Protein AF-A0A563CB38-F1 (afdb_monomer_lite)

Sequence (214 aa):
MRGTLHILETGRTESGNPATIIIRGFTGDHNGAAYAHHNIRSTDMFAVEIGHTDMLSGIVEKLERAGVNSNTFYAAILFGHGSEDAFTMSFGERISPDSQEWRNKKGLRDLVTALVIDTIVLNSCHPLVREEDKFEPLTLGEGFQRRKGTASAISLAFPWTRVVSGLDGIVYGRVDETGHVNIETEDSNGDITSTMAETWNGWTHVYEKGADIQ

pLDDT: mean 86.18, std 12.8, range [28.41, 97.81]

Radius of gyration: 16.22 Å; chains: 1; bounding box: 37×32×45 Å

Foldseek 3Di:
DQLQVCCLQAVAFPVRAAAEEEEAQPAFQPVCQCVLVPPDPDSRYHYDYDPALLVLLVVLVSSVVSVHALRNHAEYEQDGEDDLQFTDSHPVDTAGQALVSLLPSPSNVSVCPGNVHQEYEYQYACQWHDDPPPDDPQDDDPDWDQTTHNQLSPQLNPQSHKYKYGHHAHKHWHQDNVRDTFIWGAHPVRDIDSWMWIAHNRIIDTDDPPPPDD

Secondary structure (DSSP, 8-state):
-HHHHHHHHHSS-SSSSPEEEEEEETTT-TT-GGGGGTT---SSEEEEEESSTTHHHHHHHHHHHHT--TTSEEEEEEE-EEETTEEEEETTEEE-S-HHHHHH-HHHHHHHHHTT--EEEEESS-SS---TTTS-TT---SS-B---SHHHHHHHHSTTSEEEE--SSEEEEEE-TT--EEEEEE-TTS-EE--EEEEETTEEEEE-TTTT--

Structure (mmCI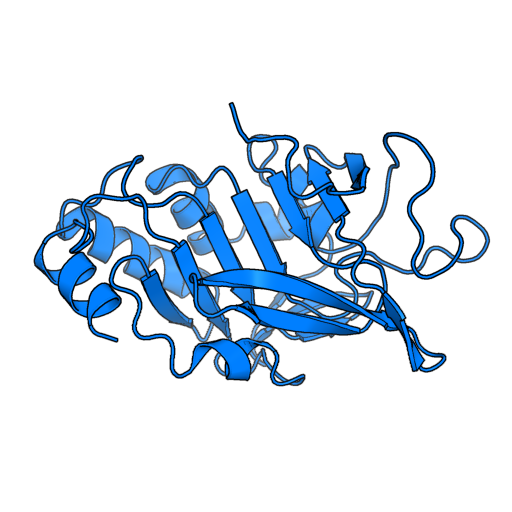F, N/CA/C/O backbone):
data_AF-A0A563CB38-F1
#
_entry.id   AF-A0A563CB38-F1
#
loop_
_atom_site.group_PDB
_atom_site.id
_atom_site.type_symbol
_atom_site.label_atom_id
_atom_site.label_alt_id
_atom_site.label_comp_id
_atom_site.label_asym_id
_atom_site.label_entity_id
_atom_site.label_seq_id
_atom_site.pdbx_PDB_ins_code
_atom_site.Cartn_x
_atom_site.Cartn_y
_atom_site.Cartn_z
_atom_site.occupancy
_atom_site.B_iso_or_equiv
_atom_site.auth_seq_id
_atom_site.auth_comp_id
_atom_site.auth_asym_id
_atom_site.auth_atom_id
_atom_site.pdbx_PDB_model_num
ATOM 1 N N . MET A 1 1 ? -9.721 15.765 10.612 1.00 60.47 1 MET A N 1
ATOM 2 C CA . MET A 1 1 ? -9.719 14.308 10.868 1.00 60.47 1 MET A CA 1
ATOM 3 C C . MET A 1 1 ? -10.892 13.920 11.772 1.00 60.47 1 MET A C 1
ATOM 5 O O . MET A 1 1 ? -10.679 13.522 12.908 1.00 60.47 1 MET A O 1
ATOM 9 N N . ARG A 1 2 ? -12.138 14.080 11.303 1.00 71.56 2 ARG A N 1
ATOM 10 C CA . ARG A 1 2 ? -13.321 13.726 12.110 1.00 71.56 2 ARG A CA 1
ATOM 11 C C . ARG A 1 2 ? -13.495 12.197 12.182 1.00 71.56 2 ARG A C 1
ATOM 13 O O . ARG A 1 2 ? -13.542 11.660 13.281 1.00 71.56 2 ARG A O 1
ATOM 20 N N . GLY A 1 3 ? -13.372 11.516 11.034 1.00 81.44 3 GLY A N 1
ATOM 21 C CA . GLY A 1 3 ? -13.392 10.050 10.934 1.00 81.44 3 GLY A CA 1
ATOM 22 C C . GLY A 1 3 ? -12.319 9.343 11.772 1.00 81.44 3 GLY A C 1
ATOM 23 O O . GLY A 1 3 ? -12.656 8.463 12.557 1.00 81.44 3 GLY A O 1
ATOM 24 N N . THR A 1 4 ? -11.048 9.773 11.703 1.00 86.12 4 THR A N 1
ATOM 25 C CA . THR A 1 4 ? -9.963 9.177 12.515 1.00 86.12 4 THR A CA 1
ATOM 26 C C . THR A 1 4 ? -10.297 9.174 14.007 1.00 86.12 4 THR A C 1
ATOM 28 O O . THR A 1 4 ? -10.135 8.152 14.669 1.00 86.12 4 THR A O 1
ATOM 31 N N . LEU A 1 5 ? -10.748 10.316 14.542 1.00 88.06 5 LEU A N 1
ATOM 32 C CA . LEU A 1 5 ? -11.076 10.435 15.961 1.00 88.06 5 LEU A CA 1
ATOM 33 C C . LEU A 1 5 ? -12.268 9.542 16.316 1.00 88.06 5 LEU A C 1
ATOM 35 O O . LEU A 1 5 ? -12.192 8.790 17.281 1.00 88.06 5 LEU A O 1
ATOM 39 N N . HIS A 1 6 ? -13.318 9.561 15.494 1.00 90.56 6 HIS A N 1
ATOM 40 C CA . HIS A 1 6 ? -14.504 8.745 15.722 1.00 90.56 6 HIS A CA 1
ATOM 41 C C . HIS A 1 6 ? -14.196 7.241 15.758 1.00 90.56 6 HIS A C 1
ATOM 43 O O . HIS A 1 6 ? -14.672 6.538 16.650 1.00 90.56 6 HIS A O 1
ATOM 49 N N . ILE A 1 7 ? -13.354 6.748 14.843 1.00 93.06 7 ILE A N 1
ATOM 50 C CA . ILE A 1 7 ? -12.935 5.339 14.819 1.00 93.06 7 ILE A CA 1
ATOM 51 C C . ILE A 1 7 ? -12.120 4.990 16.071 1.00 93.06 7 ILE A C 1
ATOM 53 O O . ILE A 1 7 ? -12.318 3.923 16.645 1.00 93.06 7 ILE A O 1
ATOM 57 N N . LEU A 1 8 ? -11.240 5.880 16.539 1.00 92.75 8 LEU A N 1
ATOM 58 C CA . LEU A 1 8 ? -10.474 5.652 17.772 1.00 92.75 8 LEU A CA 1
ATOM 59 C C . LEU A 1 8 ? -11.344 5.663 19.034 1.00 92.75 8 LEU A C 1
ATOM 61 O O . LEU A 1 8 ? -11.007 4.994 20.007 1.00 92.75 8 LEU A O 1
ATOM 65 N N . GLU A 1 9 ? -12.436 6.424 19.035 1.00 93.38 9 GLU A N 1
ATOM 66 C CA . GLU A 1 9 ? -13.352 6.522 20.174 1.00 93.38 9 GLU A CA 1
ATOM 67 C C . GLU A 1 9 ? -14.387 5.392 20.205 1.00 93.38 9 GLU A C 1
ATOM 69 O O . GLU A 1 9 ? -14.800 4.971 21.284 1.00 93.38 9 GLU A O 1
ATOM 74 N N . THR A 1 10 ? -14.825 4.910 19.038 1.00 93.00 10 THR A N 1
ATOM 75 C CA . THR A 1 10 ? -16.000 4.025 18.925 1.00 93.00 10 THR A CA 1
ATOM 76 C C . THR A 1 10 ? -15.730 2.681 18.249 1.00 93.00 10 THR A C 1
ATOM 78 O O . THR A 1 10 ? -16.603 1.810 18.269 1.00 93.00 10 THR A O 1
ATOM 81 N N . GLY A 1 11 ? -14.573 2.523 17.601 1.00 92.69 11 GLY A N 1
ATOM 82 C CA . GLY A 1 11 ? -14.237 1.360 16.774 1.00 92.69 11 GLY A CA 1
ATOM 83 C C . GLY A 1 11 ? -15.021 1.267 15.462 1.00 92.69 11 GLY A C 1
ATOM 84 O O . GLY A 1 11 ? -14.931 0.257 14.761 1.00 92.69 11 GLY A O 1
ATOM 85 N N . ARG A 1 12 ? -15.818 2.289 15.129 1.00 91.38 12 ARG A N 1
ATOM 86 C CA . ARG A 1 12 ? -16.751 2.301 13.995 1.00 91.38 12 ARG A CA 1
ATOM 87 C C . ARG A 1 12 ? -16.549 3.544 13.138 1.00 91.38 12 ARG A C 1
ATOM 89 O O . ARG A 1 12 ? -16.014 4.548 13.598 1.00 91.38 12 ARG A O 1
ATOM 96 N N . THR A 1 13 ? -16.977 3.463 11.885 1.00 90.06 13 THR A N 1
ATOM 97 C CA . THR A 1 13 ? -17.082 4.619 10.988 1.00 90.06 13 THR A CA 1
ATOM 98 C C . THR A 1 13 ? -18.375 5.381 11.268 1.00 90.06 13 THR A C 1
ATOM 100 O O . THR A 1 13 ? -19.358 4.783 11.711 1.00 90.06 13 THR A O 1
ATOM 103 N N . GLU A 1 14 ? -18.407 6.697 11.009 1.00 86.31 14 GLU A N 1
ATOM 104 C CA . GLU A 1 14 ? -19.638 7.474 11.257 1.00 86.31 14 GLU A CA 1
ATOM 105 C C . GLU A 1 14 ? -20.762 7.077 10.280 1.00 86.31 14 GLU A C 1
ATOM 107 O O . GLU A 1 14 ? -21.937 7.199 10.623 1.00 86.31 14 GLU A O 1
ATOM 112 N N . SER A 1 15 ? -20.420 6.596 9.076 1.00 86.56 15 SER A N 1
ATOM 113 C CA . SER A 1 15 ? -21.404 6.184 8.063 1.00 86.56 15 SER A CA 1
ATOM 114 C C . SER A 1 15 ? -21.894 4.738 8.215 1.00 86.56 15 SER A C 1
ATOM 116 O O . SER A 1 15 ? -22.961 4.403 7.703 1.00 86.56 15 SER A O 1
ATOM 118 N N . GLY A 1 16 ? -21.123 3.875 8.889 1.00 86.50 16 GLY A N 1
ATOM 119 C CA . GLY A 1 16 ? -21.332 2.425 8.915 1.00 86.50 16 GLY A CA 1
ATOM 120 C C . GLY A 1 16 ? -20.678 1.653 7.759 1.00 86.50 16 GLY A C 1
ATOM 121 O O . GLY A 1 16 ? -20.687 0.424 7.796 1.00 86.50 16 GLY A O 1
ATOM 122 N N . ASN A 1 17 ? -20.083 2.329 6.770 1.00 87.69 17 ASN A N 1
ATOM 123 C CA . ASN A 1 17 ? -19.324 1.687 5.692 1.00 87.69 17 ASN A CA 1
ATOM 124 C C . ASN A 1 17 ? -17.894 1.340 6.136 1.00 87.69 17 ASN A C 1
ATOM 126 O O . ASN A 1 17 ? -17.361 2.010 7.025 1.00 87.69 17 ASN A O 1
ATOM 130 N N . PRO A 1 18 ? -17.228 0.355 5.507 1.00 88.31 18 PRO A N 1
ATOM 131 C CA . PRO A 1 18 ? -15.800 0.135 5.702 1.00 88.31 18 PRO A CA 1
ATOM 132 C C . PRO A 1 18 ? -14.979 1.382 5.347 1.00 88.31 18 PRO A C 1
ATOM 134 O O . PRO A 1 18 ? -15.186 2.007 4.309 1.00 88.31 18 PRO A O 1
ATOM 137 N N . ALA A 1 19 ? -14.023 1.732 6.201 1.00 89.38 19 ALA A N 1
ATOM 138 C CA . ALA A 1 19 ? -13.115 2.850 6.000 1.00 89.38 19 ALA A CA 1
ATOM 139 C C . ALA A 1 19 ? -11.864 2.465 5.201 1.00 89.38 19 ALA A C 1
ATOM 141 O O . ALA A 1 19 ? -11.470 1.300 5.103 1.00 89.38 19 ALA A O 1
ATOM 142 N N . THR A 1 20 ? -11.174 3.488 4.707 1.00 88.38 20 THR A N 1
ATOM 143 C CA . THR A 1 20 ? -9.792 3.379 4.231 1.00 88.38 20 THR A CA 1
ATOM 144 C C . THR A 1 20 ? -8.814 3.818 5.315 1.00 88.38 20 THR A C 1
ATOM 146 O O . THR A 1 20 ? -8.994 4.867 5.941 1.00 88.38 20 THR A O 1
ATOM 149 N N . ILE A 1 21 ? -7.737 3.059 5.504 1.00 91.12 21 ILE A N 1
ATOM 150 C CA . ILE A 1 21 ? -6.590 3.487 6.306 1.00 91.12 21 ILE A CA 1
ATOM 151 C C . ILE A 1 21 ? -5.607 4.230 5.404 1.00 91.12 21 ILE A C 1
ATOM 153 O O . ILE A 1 21 ? -5.198 3.708 4.377 1.00 91.12 21 ILE A O 1
ATOM 157 N N . ILE A 1 22 ? -5.185 5.428 5.793 1.00 88.81 22 ILE A N 1
ATOM 158 C CA . ILE A 1 22 ? -4.125 6.189 5.127 1.00 88.81 22 ILE A CA 1
ATOM 159 C C . ILE A 1 22 ? -2.911 6.206 6.048 1.00 88.81 22 ILE A C 1
ATOM 161 O O . ILE A 1 22 ? -2.971 6.769 7.142 1.00 88.81 22 ILE A O 1
ATOM 165 N N . ILE A 1 23 ? -1.810 5.606 5.604 1.00 90.31 23 ILE A N 1
ATOM 166 C CA . ILE A 1 23 ? -0.538 5.578 6.327 1.00 90.31 23 ILE A CA 1
ATOM 167 C C . ILE A 1 23 ? 0.457 6.438 5.570 1.00 90.31 23 ILE A C 1
ATOM 169 O O . ILE A 1 23 ? 0.901 6.095 4.472 1.00 90.31 23 ILE A O 1
ATOM 173 N N . ARG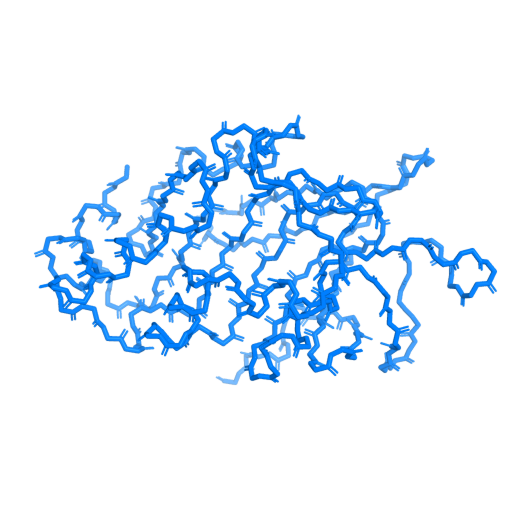 A 1 24 ? 0.820 7.558 6.189 1.00 87.81 24 ARG A N 1
ATOM 174 C CA . ARG A 1 24 ? 1.821 8.478 5.668 1.00 87.81 24 ARG A CA 1
ATOM 175 C C . ARG A 1 24 ? 3.130 8.342 6.424 1.00 87.81 24 ARG A C 1
ATOM 177 O O . ARG A 1 24 ? 3.167 8.395 7.650 1.00 87.81 24 ARG A O 1
ATOM 184 N N . GLY A 1 25 ? 4.218 8.247 5.682 1.00 84.94 25 GLY A N 1
ATOM 185 C CA . GLY A 1 25 ? 5.555 8.440 6.205 1.00 84.94 25 GLY A CA 1
ATOM 186 C C . GLY A 1 25 ? 5.874 9.898 6.543 1.00 84.94 25 GLY A C 1
ATOM 187 O O . GLY A 1 25 ? 5.812 10.738 5.649 1.00 84.94 25 GLY A O 1
ATOM 188 N N . PHE A 1 26 ? 6.292 10.210 7.778 1.00 79.06 26 PHE A N 1
ATOM 189 C CA . PHE A 1 26 ? 6.603 11.593 8.212 1.00 79.06 26 PHE A CA 1
ATOM 190 C C . PHE A 1 26 ? 7.617 12.314 7.303 1.00 79.06 26 PHE A C 1
ATOM 192 O O . PHE A 1 26 ? 7.494 13.505 7.036 1.00 79.06 26 PHE A O 1
ATOM 199 N N . THR A 1 27 ? 8.622 11.584 6.817 1.00 77.12 27 THR A N 1
ATOM 200 C CA . THR A 1 27 ? 9.660 12.085 5.892 1.00 77.12 27 THR A CA 1
ATOM 201 C C . THR A 1 27 ? 9.722 11.283 4.599 1.00 77.12 27 THR A C 1
ATOM 203 O O . THR A 1 27 ? 10.581 11.536 3.772 1.00 77.12 27 THR A O 1
ATOM 206 N N . GLY A 1 28 ? 8.838 10.301 4.422 1.00 68.19 28 GLY A N 1
ATOM 207 C CA . GLY A 1 28 ? 8.827 9.465 3.229 1.00 68.19 28 GLY A CA 1
ATOM 208 C C . GLY A 1 28 ? 8.208 10.171 2.032 1.00 68.19 28 GLY A C 1
ATOM 209 O O . GLY A 1 28 ? 8.600 9.896 0.922 1.00 68.19 28 GLY A O 1
ATOM 210 N N . ASP A 1 29 ? 7.271 11.096 2.206 1.00 72.75 29 ASP A N 1
ATOM 211 C CA . ASP A 1 29 ? 6.470 11.676 1.114 1.00 72.75 29 ASP A CA 1
ATOM 212 C C . ASP A 1 29 ? 7.186 12.809 0.337 1.00 72.75 29 ASP A C 1
ATOM 214 O O . ASP A 1 29 ? 6.706 13.939 0.260 1.00 72.75 29 ASP A O 1
A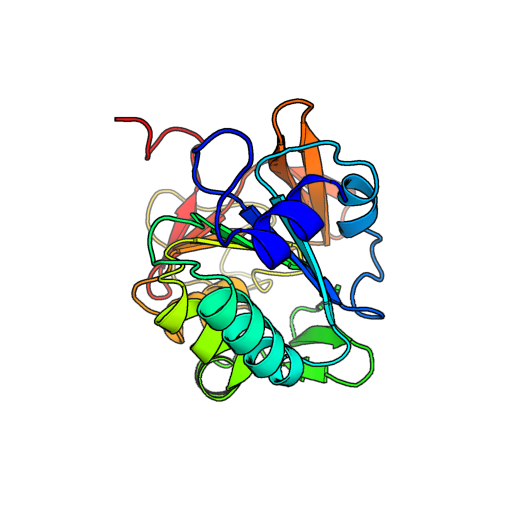TOM 218 N N . HIS A 1 30 ? 8.373 12.541 -0.219 1.00 71.06 30 HIS A N 1
ATOM 219 C CA . HIS A 1 30 ? 9.187 13.558 -0.910 1.00 71.06 30 HIS A CA 1
ATOM 220 C C . HIS A 1 30 ? 8.561 14.097 -2.205 1.00 71.06 30 HIS A C 1
ATOM 222 O O . HIS A 1 30 ? 8.844 15.227 -2.596 1.00 71.06 30 HIS A O 1
ATOM 228 N N . ASN A 1 31 ? 7.718 13.308 -2.871 1.00 67.00 31 ASN A N 1
ATOM 229 C CA . ASN A 1 31 ? 6.981 13.722 -4.068 1.00 67.00 31 ASN A CA 1
ATOM 230 C C . ASN A 1 31 ? 5.658 14.439 -3.733 1.00 67.00 31 ASN A C 1
ATOM 232 O O . ASN A 1 31 ? 4.950 14.858 -4.645 1.00 67.00 31 ASN A O 1
ATOM 236 N N . GLY A 1 32 ? 5.317 14.589 -2.446 1.00 71.06 32 GLY A N 1
ATOM 237 C CA . GLY A 1 32 ? 4.101 15.269 -1.999 1.00 71.06 32 GLY A CA 1
ATOM 238 C C . GLY A 1 32 ? 2.805 14.551 -2.384 1.00 71.06 32 GLY A C 1
ATOM 239 O O . GLY A 1 32 ? 1.746 15.180 -2.398 1.00 71.06 32 GLY A O 1
ATOM 240 N N . ALA A 1 33 ? 2.854 13.252 -2.690 1.00 71.44 33 ALA A N 1
ATOM 241 C CA . ALA A 1 33 ? 1.687 12.466 -3.080 1.00 71.44 33 ALA A CA 1
ATOM 242 C C . ALA A 1 33 ? 0.622 12.413 -1.972 1.00 71.44 33 ALA A C 1
ATOM 244 O O . ALA A 1 33 ? -0.581 12.401 -2.256 1.00 71.44 33 ALA A O 1
ATOM 245 N N . ALA A 1 34 ? 1.028 12.452 -0.699 1.00 73.56 34 ALA A N 1
ATOM 246 C CA . ALA A 1 34 ? 0.073 12.496 0.404 1.00 73.56 34 ALA A CA 1
ATOM 247 C C . ALA A 1 34 ? -0.586 13.878 0.567 1.00 73.56 34 ALA A C 1
ATOM 249 O O . ALA A 1 34 ? -1.604 13.978 1.254 1.00 73.56 34 ALA A O 1
ATOM 250 N N . TYR A 1 35 ? -0.085 14.941 -0.085 1.00 71.88 35 TYR A N 1
ATOM 251 C CA . TYR A 1 35 ? -0.660 16.286 0.042 1.00 71.88 35 TYR A CA 1
ATOM 252 C C . TYR A 1 35 ? -2.126 16.343 -0.397 1.00 71.88 35 TYR A C 1
ATOM 254 O O . TYR A 1 35 ? -2.941 17.000 0.255 1.00 71.88 35 TYR A O 1
ATOM 262 N N . ALA A 1 36 ? -2.493 15.572 -1.426 1.00 68.69 36 ALA A N 1
ATOM 263 C CA . ALA A 1 36 ? -3.876 15.435 -1.887 1.00 68.69 36 ALA A CA 1
ATOM 264 C C . ALA A 1 36 ? -4.843 14.947 -0.786 1.00 68.69 36 ALA A C 1
ATOM 266 O O . ALA A 1 36 ? -6.051 15.148 -0.887 1.00 68.69 36 ALA A O 1
ATOM 267 N N . HIS A 1 37 ? -4.317 14.358 0.293 1.00 68.69 37 HIS A N 1
ATOM 268 C CA . HIS A 1 37 ? -5.090 13.752 1.371 1.00 68.69 37 HIS A CA 1
ATOM 269 C C . HIS A 1 37 ? -5.196 14.640 2.625 1.00 68.69 37 HIS A C 1
ATOM 271 O O . HIS A 1 37 ? -5.934 14.304 3.553 1.00 68.69 37 HIS A O 1
ATOM 277 N N . HIS A 1 38 ? -4.522 15.800 2.666 1.00 64.62 38 HIS A N 1
ATOM 278 C CA . HIS A 1 38 ? -4.501 16.673 3.853 1.00 64.62 38 HIS A CA 1
ATOM 279 C C . HIS A 1 38 ? -5.878 17.216 4.255 1.00 64.62 38 HIS A C 1
ATOM 281 O O . HIS A 1 38 ? -6.122 17.463 5.437 1.00 64.62 38 HIS A O 1
ATOM 287 N N . ASN A 1 39 ? -6.773 17.403 3.284 1.00 61.09 39 ASN A N 1
ATOM 288 C CA . ASN A 1 39 ? -8.065 18.062 3.483 1.00 61.09 39 ASN A CA 1
ATOM 289 C C . ASN A 1 39 ? -9.264 17.117 3.361 1.00 61.09 39 ASN A C 1
ATOM 291 O O . ASN A 1 39 ? -10.396 17.591 3.231 1.00 61.09 39 ASN A O 1
ATOM 295 N N . ILE A 1 40 ? -9.055 15.798 3.421 1.00 63.22 40 ILE A N 1
ATOM 296 C CA . ILE A 1 40 ? -10.171 14.863 3.282 1.00 63.22 40 ILE A CA 1
ATOM 297 C C . ILE A 1 40 ? -11.111 14.990 4.489 1.00 63.22 40 ILE A C 1
ATOM 299 O O . ILE A 1 40 ? -10.723 14.831 5.650 1.00 63.22 40 ILE A O 1
ATOM 303 N N . ARG A 1 41 ? -12.380 15.297 4.197 1.00 64.69 41 ARG A N 1
ATOM 304 C CA . ARG A 1 41 ? -13.471 15.431 5.177 1.00 64.69 41 ARG A CA 1
ATOM 305 C C . ARG A 1 41 ? -14.297 14.149 5.339 1.00 64.69 41 ARG A C 1
ATOM 307 O O . ARG A 1 41 ? -15.388 14.215 5.895 1.00 64.69 41 ARG A O 1
ATOM 314 N N . SER A 1 42 ? -13.791 13.011 4.866 1.00 72.94 42 SER A N 1
ATOM 315 C CA . SER A 1 42 ? -14.516 11.740 4.9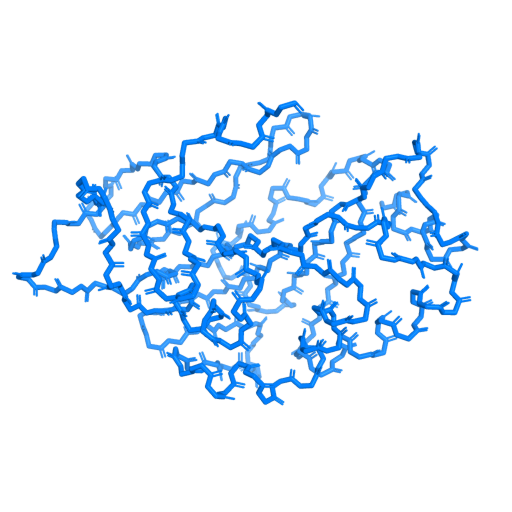00 1.00 72.94 42 SER A CA 1
ATOM 316 C C . SER A 1 42 ? -14.751 11.244 6.332 1.00 72.94 42 SER A C 1
ATOM 318 O O . SER A 1 42 ? -13.888 11.367 7.209 1.00 72.94 42 SER A O 1
ATOM 320 N N . THR A 1 43 ? -15.935 10.675 6.546 1.00 77.25 43 THR A N 1
ATOM 321 C CA . THR A 1 43 ? -16.321 9.922 7.746 1.00 77.25 43 THR A CA 1
ATOM 322 C C . THR A 1 43 ? -15.731 8.514 7.780 1.00 77.25 43 THR A C 1
ATOM 324 O O . THR A 1 43 ? -15.685 7.897 8.843 1.00 77.25 43 THR A O 1
ATOM 327 N N . ASP A 1 44 ? -15.248 8.039 6.630 1.00 84.56 44 ASP A N 1
ATOM 328 C CA . ASP A 1 44 ? -14.866 6.647 6.377 1.00 84.56 44 ASP A CA 1
ATOM 329 C C . ASP A 1 44 ? -13.363 6.559 6.108 1.00 84.56 44 ASP A C 1
ATOM 331 O O . ASP A 1 44 ? -12.889 5.888 5.192 1.00 84.56 44 ASP A O 1
ATOM 335 N N . MET A 1 45 ? -12.587 7.306 6.892 1.00 85.56 45 MET A N 1
ATOM 336 C CA . MET A 1 45 ? -11.136 7.330 6.779 1.00 85.56 45 MET A CA 1
ATOM 337 C C . MET A 1 45 ? -10.461 7.375 8.140 1.00 85.56 45 MET A C 1
ATOM 339 O O . MET A 1 45 ? -10.826 8.163 9.017 1.00 85.56 45 MET A O 1
ATOM 343 N N . PHE A 1 46 ? -9.408 6.572 8.261 1.00 89.44 46 PHE A N 1
ATOM 344 C CA . PHE A 1 46 ? -8.464 6.599 9.365 1.00 89.44 46 PHE A CA 1
ATOM 345 C C . PHE A 1 46 ? -7.088 6.995 8.831 1.00 89.44 46 PHE A C 1
ATOM 347 O O . PHE A 1 46 ? -6.419 6.209 8.170 1.00 89.44 46 PHE A O 1
ATOM 354 N N . ALA A 1 47 ? -6.661 8.224 9.103 1.00 88.44 47 ALA A N 1
ATOM 355 C CA . ALA A 1 47 ? -5.349 8.716 8.688 1.00 88.44 47 ALA A CA 1
ATOM 356 C C . ALA A 1 47 ? -4.357 8.705 9.852 1.00 88.44 47 ALA A C 1
ATOM 358 O O . ALA A 1 47 ? -4.672 9.190 10.942 1.00 88.44 47 ALA A O 1
ATOM 359 N N . VAL A 1 48 ? -3.149 8.206 9.599 1.00 89.94 48 VAL A N 1
ATOM 360 C CA . VAL A 1 48 ? -2.051 8.177 10.562 1.00 89.94 48 VAL A CA 1
ATOM 361 C C . VAL A 1 48 ? -0.721 8.494 9.890 1.00 89.94 48 VAL A C 1
ATOM 363 O O . VAL A 1 48 ? -0.458 8.093 8.757 1.00 89.94 48 VAL A O 1
ATOM 366 N N . GLU A 1 49 ? 0.127 9.218 10.612 1.00 89.94 49 GLU A N 1
ATOM 367 C CA . GLU A 1 49 ? 1.503 9.482 10.214 1.00 89.94 49 GLU A CA 1
ATOM 368 C C . GLU A 1 49 ? 2.454 8.653 11.082 1.00 89.94 49 GLU A C 1
ATOM 370 O O . GLU A 1 49 ? 2.291 8.587 12.305 1.00 89.94 49 GLU A O 1
ATOM 375 N N . ILE A 1 50 ? 3.427 7.995 10.454 1.00 89.81 50 ILE A N 1
ATOM 376 C CA . ILE A 1 50 ? 4.398 7.130 11.125 1.00 89.81 50 ILE A CA 1
ATOM 377 C C . ILE A 1 50 ? 5.830 7.504 10.746 1.00 89.81 50 ILE A C 1
ATOM 379 O O . ILE A 1 50 ? 6.126 7.902 9.620 1.00 89.81 50 ILE A O 1
ATOM 383 N N . GLY A 1 51 ? 6.739 7.350 11.708 1.00 88.50 51 GLY A N 1
ATOM 384 C CA . GLY A 1 51 ? 8.180 7.470 11.484 1.00 88.50 51 GLY A CA 1
ATOM 385 C C . GLY A 1 51 ? 8.857 6.140 11.144 1.00 88.50 51 GLY A C 1
ATOM 386 O O . GLY A 1 51 ? 9.981 6.153 10.657 1.00 88.50 51 GLY A O 1
ATOM 387 N N . HIS A 1 52 ? 8.207 5.006 11.413 1.00 91.31 52 HIS A N 1
ATOM 388 C CA . HIS A 1 52 ? 8.720 3.660 11.145 1.00 91.31 52 HIS A CA 1
ATOM 389 C C . HIS A 1 52 ? 7.557 2.655 11.142 1.00 91.31 52 HIS A C 1
ATOM 391 O O . HIS A 1 52 ? 6.618 2.811 11.931 1.00 91.31 52 HIS A O 1
ATOM 397 N N . THR A 1 53 ? 7.613 1.605 10.321 1.00 91.94 53 THR A N 1
ATOM 398 C CA . THR A 1 53 ? 6.560 0.576 10.225 1.00 91.94 53 THR A CA 1
ATOM 399 C C . THR A 1 53 ? 6.280 -0.115 11.557 1.00 91.94 53 THR A C 1
ATOM 401 O O . THR A 1 53 ? 5.142 -0.492 11.810 1.00 91.94 53 THR A O 1
ATOM 404 N N . ASP A 1 54 ? 7.255 -0.214 12.462 1.00 91.75 54 ASP A N 1
ATOM 405 C CA . ASP A 1 54 ? 7.059 -0.806 13.798 1.00 91.75 54 ASP A CA 1
ATOM 406 C C . ASP A 1 54 ? 6.006 -0.076 14.647 1.00 91.75 54 ASP A C 1
ATOM 408 O O . ASP A 1 54 ? 5.341 -0.702 15.480 1.00 91.75 54 ASP A O 1
ATOM 412 N N . MET A 1 55 ? 5.785 1.221 14.395 1.00 94.75 55 MET A N 1
ATOM 413 C CA . MET A 1 55 ? 4.749 2.013 15.068 1.00 94.75 55 MET A CA 1
ATOM 414 C C . MET A 1 55 ? 3.333 1.529 14.741 1.00 94.75 55 MET A C 1
ATOM 416 O O . MET A 1 55 ? 2.419 1.745 15.540 1.00 94.75 55 MET A O 1
ATOM 420 N N . LEU A 1 56 ? 3.145 0.854 13.599 1.00 95.50 56 LEU A N 1
ATOM 421 C CA . LEU A 1 56 ? 1.846 0.323 13.185 1.00 95.50 56 LEU A CA 1
ATOM 422 C C . LEU A 1 56 ? 1.304 -0.695 14.186 1.00 95.50 56 LEU A C 1
ATOM 424 O O . LEU A 1 56 ? 0.103 -0.694 14.424 1.00 95.50 56 LEU A O 1
ATOM 428 N N . SER A 1 57 ? 2.162 -1.471 14.858 1.00 96.06 57 SER A N 1
ATOM 429 C CA . SER A 1 57 ? 1.706 -2.421 15.887 1.00 96.06 57 SER A CA 1
ATOM 430 C C . SER A 1 57 ? 0.925 -1.705 16.997 1.00 96.06 57 SER A C 1
ATOM 432 O O . SER A 1 57 ? -0.169 -2.113 17.368 1.00 96.06 57 SER A O 1
ATOM 434 N N . GLY A 1 58 ? 1.450 -0.577 17.489 1.00 96.75 58 GLY A N 1
ATOM 435 C CA . GLY A 1 58 ? 0.785 0.208 18.531 1.00 96.75 58 GLY A CA 1
ATOM 436 C C . GLY A 1 58 ? -0.477 0.923 18.040 1.00 96.75 58 GLY A C 1
ATOM 437 O O . GLY A 1 58 ? -1.358 1.234 18.839 1.00 96.75 58 GLY A O 1
ATOM 438 N N . ILE A 1 59 ? -0.580 1.194 16.736 1.00 95.88 59 ILE A N 1
ATOM 439 C CA . ILE A 1 59 ? -1.796 1.730 16.113 1.00 95.88 59 ILE A CA 1
ATOM 440 C C . ILE A 1 59 ? -2.864 0.637 16.029 1.00 95.88 59 ILE A C 1
ATOM 442 O O . ILE A 1 59 ? -3.994 0.875 16.445 1.00 95.88 59 ILE A O 1
ATOM 446 N N . VAL A 1 60 ? -2.494 -0.564 15.577 1.00 96.25 60 VAL A N 1
ATOM 447 C CA . VAL A 1 60 ? -3.369 -1.744 15.543 1.00 96.25 60 VAL A CA 1
ATOM 448 C C . VAL A 1 60 ? -3.910 -2.050 16.937 1.00 96.25 60 VAL A C 1
ATOM 450 O O . VAL A 1 60 ? -5.122 -2.112 17.105 1.00 96.25 60 VAL A O 1
ATOM 453 N N . GLU A 1 61 ? -3.054 -2.094 17.962 1.00 96.62 61 GLU A N 1
ATOM 454 C CA . GLU A 1 61 ? -3.496 -2.318 19.347 1.00 96.62 61 GLU A CA 1
ATOM 455 C C . GLU A 1 61 ? -4.523 -1.278 19.825 1.00 96.62 61 GLU A C 1
ATOM 457 O O . GLU A 1 61 ? -5.450 -1.598 20.569 1.00 96.62 61 GLU A O 1
ATOM 462 N N . LYS A 1 62 ? -4.359 -0.006 19.436 1.00 96.38 62 LYS A N 1
ATOM 463 C CA . LYS A 1 62 ? -5.325 1.049 19.777 1.00 96.38 62 LYS A CA 1
ATOM 464 C C . LYS A 1 62 ? -6.658 0.835 19.065 1.00 96.38 62 L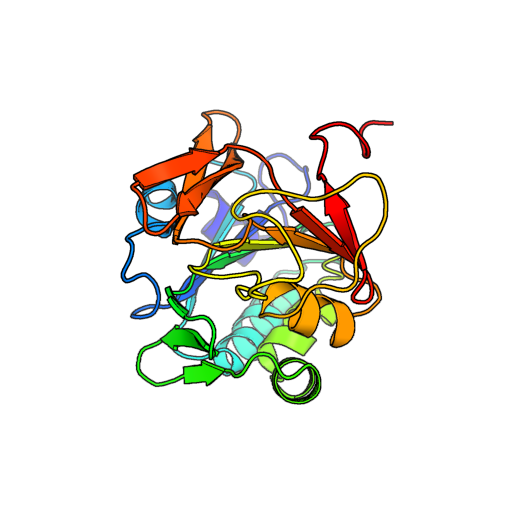YS A C 1
ATOM 466 O O . LYS A 1 62 ? -7.695 1.019 19.693 1.00 96.38 62 LYS A O 1
ATOM 471 N N . LEU A 1 63 ? -6.627 0.444 17.792 1.00 96.38 63 LEU A N 1
ATOM 472 C CA . LEU A 1 63 ? -7.824 0.153 17.004 1.00 96.38 63 LEU A CA 1
ATOM 473 C C . LEU A 1 63 ? -8.582 -1.054 17.578 1.00 96.38 63 LEU A C 1
ATOM 475 O O . LEU A 1 63 ? -9.787 -0.969 17.800 1.00 96.38 63 LEU A O 1
ATOM 479 N N . GLU A 1 64 ? -7.886 -2.136 17.922 1.00 95.38 64 GLU A N 1
ATOM 480 C CA . GLU A 1 64 ? -8.498 -3.307 18.565 1.00 95.38 64 GLU A CA 1
ATOM 481 C C . GLU A 1 64 ? -9.144 -2.945 19.910 1.00 95.38 64 GLU A C 1
ATOM 483 O O . GLU A 1 64 ? -10.280 -3.337 20.180 1.00 95.38 64 GLU A O 1
ATOM 488 N N . ARG A 1 65 ? -8.473 -2.132 20.742 1.00 96.44 65 ARG A N 1
ATOM 489 C CA . ARG A 1 65 ? -9.044 -1.643 22.014 1.00 96.44 65 ARG A CA 1
ATOM 490 C C . ARG A 1 65 ? -10.271 -0.756 21.817 1.00 96.44 65 ARG A C 1
ATOM 492 O O . ARG A 1 65 ? -11.144 -0.756 22.681 1.00 96.44 65 ARG A O 1
ATOM 499 N N . ALA A 1 66 ? -10.341 -0.022 20.709 1.00 95.75 66 ALA A N 1
ATOM 500 C CA . ALA A 1 66 ? -11.519 0.757 20.337 1.00 95.75 66 ALA A CA 1
ATOM 501 C C . ALA A 1 66 ? -12.688 -0.128 19.859 1.00 95.75 66 ALA A C 1
ATOM 503 O O . ALA A 1 66 ? -13.810 0.356 19.749 1.00 95.75 66 ALA A O 1
ATOM 504 N N . GLY A 1 67 ? -12.456 -1.422 19.607 1.00 94.94 67 GLY A N 1
ATOM 505 C CA . GLY A 1 67 ? -13.473 -2.368 19.144 1.00 94.94 67 GLY A CA 1
ATOM 506 C C . GLY A 1 67 ? -13.572 -2.494 17.622 1.00 94.94 67 GLY A C 1
ATOM 507 O O . GLY A 1 67 ? -14.593 -2.970 17.121 1.00 94.94 67 GLY A O 1
ATOM 508 N N . VAL A 1 68 ? -12.535 -2.074 16.887 1.00 94.31 68 VAL A N 1
ATOM 509 C CA . VAL A 1 68 ? -12.400 -2.328 15.444 1.00 94.31 68 VAL A CA 1
ATOM 510 C C . VAL A 1 68 ? -12.410 -3.834 15.178 1.00 94.31 68 VAL A C 1
ATOM 512 O O . VAL A 1 68 ? -11.825 -4.612 15.930 1.00 94.31 68 VAL A O 1
ATOM 515 N N . ASN A 1 69 ? -13.067 -4.246 14.095 1.00 88.44 69 ASN A N 1
ATOM 516 C CA . ASN A 1 69 ? -13.090 -5.634 13.638 1.00 88.44 69 ASN A CA 1
ATOM 517 C C . ASN A 1 69 ? -12.676 -5.732 12.160 1.00 88.44 69 ASN A C 1
ATOM 519 O O . ASN A 1 69 ? -12.404 -4.721 11.512 1.00 88.44 69 ASN A O 1
ATOM 523 N N . SER A 1 70 ? -12.654 -6.953 11.624 1.00 86.69 70 SER A N 1
ATOM 524 C CA . SER A 1 70 ? -12.228 -7.256 10.249 1.00 86.69 70 SER A CA 1
ATOM 525 C C . SER A 1 70 ? -13.045 -6.575 9.148 1.00 86.69 70 SER A C 1
ATOM 527 O O . SER A 1 70 ? -12.617 -6.576 8.005 1.00 86.69 70 SER A O 1
ATOM 529 N N . ASN A 1 71 ? -14.220 -6.022 9.461 1.00 88.44 71 ASN A N 1
ATOM 530 C CA . ASN A 1 71 ? -15.092 -5.364 8.485 1.00 88.44 71 ASN A CA 1
ATOM 531 C C . ASN A 1 71 ? -15.009 -3.833 8.572 1.00 88.44 71 ASN A C 1
ATOM 533 O O . ASN A 1 71 ? -15.675 -3.134 7.812 1.00 88.44 71 ASN A O 1
ATOM 537 N N . THR A 1 72 ? -14.240 -3.291 9.522 1.00 91.69 72 THR A N 1
ATOM 538 C CA . THR A 1 72 ? -14.117 -1.840 9.698 1.00 91.69 72 THR A CA 1
ATOM 539 C C . THR A 1 72 ? -13.294 -1.203 8.584 1.00 91.69 72 THR A C 1
ATOM 541 O O . THR A 1 72 ? -13.524 -0.039 8.273 1.00 91.69 72 THR A O 1
ATOM 544 N N . PHE A 1 73 ? -12.347 -1.929 7.987 1.00 92.38 73 PHE A N 1
ATOM 545 C CA . PHE A 1 73 ? -11.454 -1.400 6.961 1.00 92.38 73 PHE A CA 1
ATOM 546 C C . PHE A 1 73 ? -11.454 -2.285 5.723 1.00 92.38 73 PHE A C 1
ATOM 548 O O . PHE A 1 73 ? -11.377 -3.500 5.853 1.00 92.38 73 PHE A O 1
ATOM 555 N N . TYR A 1 74 ? -11.506 -1.672 4.539 1.00 86.56 74 TYR A N 1
ATOM 556 C CA . TYR A 1 74 ? -11.396 -2.409 3.272 1.00 86.56 74 TYR A CA 1
ATOM 557 C C . TYR A 1 74 ? -9.994 -2.312 2.657 1.00 86.56 74 TYR A C 1
ATOM 559 O O . TYR A 1 74 ? -9.519 -3.251 2.038 1.00 86.56 74 TYR A O 1
ATOM 567 N N . ALA A 1 75 ? -9.302 -1.182 2.829 1.00 90.69 75 ALA A N 1
ATOM 568 C CA . ALA A 1 75 ? -7.987 -0.977 2.231 1.00 90.69 75 ALA A CA 1
ATOM 569 C C . ALA A 1 75 ? -7.059 -0.162 3.125 1.00 90.69 75 ALA A C 1
ATOM 571 O O . ALA A 1 75 ? -7.498 0.675 3.923 1.00 90.69 75 ALA A O 1
ATOM 572 N N . ALA A 1 76 ? -5.760 -0.365 2.921 1.00 92.44 76 ALA A N 1
ATOM 573 C CA . ALA A 1 76 ? -4.708 0.487 3.452 1.00 92.44 76 ALA A CA 1
ATOM 574 C C . ALA A 1 76 ? -3.943 1.157 2.308 1.00 92.44 76 ALA A C 1
ATOM 576 O O . ALA A 1 76 ? -3.467 0.492 1.393 1.00 92.44 76 ALA A O 1
ATOM 577 N N . ILE A 1 77 ? -3.785 2.473 2.378 1.00 90.00 77 ILE A N 1
ATOM 578 C CA . ILE A 1 77 ? -2.970 3.249 1.451 1.00 90.00 77 ILE A CA 1
ATOM 579 C C . ILE A 1 77 ? -1.630 3.527 2.109 1.00 90.00 77 ILE A C 1
ATOM 581 O O . ILE A 1 77 ? -1.575 4.153 3.170 1.00 90.00 77 ILE A O 1
ATOM 585 N N . LEU A 1 78 ? -0.557 3.065 1.477 1.00 91.12 78 LEU A N 1
ATOM 586 C CA . LEU A 1 78 ? 0.811 3.295 1.918 1.00 91.12 78 LEU A CA 1
ATOM 587 C C . LEU A 1 78 ? 1.437 4.396 1.066 1.00 91.12 78 LEU A C 1
ATOM 589 O O . LEU A 1 78 ? 1.622 4.221 -0.140 1.00 91.12 78 LEU A O 1
ATOM 593 N N . PHE A 1 79 ? 1.785 5.509 1.711 1.00 87.19 79 PHE A N 1
ATOM 594 C CA . PHE A 1 79 ? 2.555 6.590 1.103 1.00 87.19 79 PHE A CA 1
ATOM 595 C C . PHE A 1 79 ? 4.016 6.498 1.507 1.00 87.19 79 PHE A C 1
ATOM 597 O O . PHE A 1 79 ? 4.343 6.414 2.693 1.00 87.19 79 PHE A O 1
ATOM 604 N N . GLY A 1 80 ? 4.893 6.623 0.524 1.00 82.25 80 GLY A N 1
ATOM 605 C CA . GLY A 1 80 ? 6.314 6.816 0.754 1.00 82.25 80 GLY A CA 1
ATOM 606 C C . GLY A 1 80 ? 7.036 7.061 -0.554 1.00 82.25 80 GLY A C 1
ATOM 607 O O . GLY A 1 80 ? 6.546 6.737 -1.631 1.00 82.25 80 GLY A O 1
ATOM 608 N N . HIS A 1 81 ? 8.215 7.646 -0.476 1.00 85.94 81 HIS A N 1
ATOM 609 C CA . HIS A 1 81 ? 9.058 7.859 -1.632 1.00 85.94 81 HIS A CA 1
ATOM 610 C C . HIS A 1 81 ? 9.703 6.533 -1.980 1.00 85.94 81 HIS A C 1
ATOM 612 O O . HIS A 1 81 ? 10.224 5.837 -1.113 1.00 85.94 81 HIS A O 1
ATOM 618 N N . GLY A 1 82 ? 9.662 6.171 -3.249 1.00 80.69 82 GLY A N 1
ATOM 619 C CA . GLY A 1 82 ? 10.351 4.990 -3.723 1.00 80.69 82 GLY A CA 1
ATOM 620 C C . GLY A 1 82 ? 11.460 5.360 -4.688 1.00 80.69 82 GLY A C 1
ATOM 621 O O . GLY A 1 82 ? 11.562 6.473 -5.194 1.00 80.69 82 GLY A O 1
ATOM 622 N N . SER A 1 83 ? 12.310 4.385 -4.909 1.00 86.31 83 SER A N 1
ATOM 623 C CA . SER A 1 83 ? 13.229 4.277 -6.027 1.00 86.31 83 SER A CA 1
ATOM 624 C C . SER A 1 83 ? 13.100 2.848 -6.533 1.00 86.31 83 SER A C 1
ATOM 626 O O . SER A 1 83 ? 12.514 2.005 -5.847 1.00 86.31 83 SER A O 1
ATOM 628 N N . GLU A 1 84 ? 13.691 2.547 -7.679 1.00 85.88 84 GLU A N 1
ATOM 629 C CA . GLU A 1 84 ? 13.749 1.166 -8.165 1.00 85.88 84 GLU A CA 1
ATOM 630 C C . GLU A 1 84 ? 14.376 0.210 -7.127 1.00 85.88 84 GLU A C 1
ATOM 632 O O . GLU A 1 84 ? 13.980 -0.949 -7.006 1.00 85.88 84 GLU A O 1
ATOM 637 N N . ASP A 1 85 ? 15.295 0.719 -6.302 1.00 89.19 85 ASP A N 1
ATOM 638 C CA . ASP A 1 85 ? 16.032 -0.077 -5.322 1.00 89.19 85 ASP A CA 1
ATOM 639 C C . ASP A 1 85 ? 15.330 -0.240 -3.972 1.00 89.19 85 ASP A C 1
ATOM 641 O O . ASP A 1 85 ? 15.701 -1.121 -3.193 1.00 89.19 85 ASP A O 1
ATOM 645 N N . ALA A 1 86 ? 14.409 0.658 -3.611 1.00 90.50 86 ALA A N 1
ATOM 646 C CA . ALA A 1 86 ? 13.777 0.630 -2.295 1.00 90.50 86 ALA A CA 1
ATOM 647 C C . ALA A 1 86 ? 12.591 1.580 -2.152 1.00 90.50 86 ALA A C 1
ATOM 649 O O . ALA A 1 86 ? 12.590 2.691 -2.684 1.00 90.50 86 ALA A O 1
ATOM 650 N N . PHE A 1 87 ? 11.672 1.192 -1.276 1.00 91.56 87 PHE A N 1
ATOM 651 C CA . PHE A 1 87 ? 10.650 2.055 -0.704 1.00 91.56 87 PHE A CA 1
ATOM 652 C C . PHE A 1 87 ? 11.155 2.721 0.578 1.00 91.56 87 PHE A C 1
ATOM 654 O O . PHE A 1 87 ? 11.823 2.098 1.402 1.00 91.56 87 PHE A O 1
ATOM 661 N N . THR A 1 88 ? 10.801 3.983 0.774 1.00 89.75 88 THR A N 1
ATOM 662 C CA . THR A 1 88 ? 11.207 4.801 1.915 1.00 89.75 88 THR A CA 1
ATOM 663 C C . THR A 1 88 ? 9.958 5.303 2.630 1.00 89.75 88 THR A C 1
ATOM 665 O O . THR A 1 88 ? 9.314 6.259 2.195 1.00 89.75 88 THR A O 1
ATOM 668 N N . MET A 1 89 ? 9.621 4.663 3.754 1.00 87.56 89 MET A N 1
ATOM 669 C CA . MET A 1 89 ? 8.536 5.134 4.626 1.00 87.56 89 MET A CA 1
ATOM 670 C C . MET A 1 89 ? 8.970 6.401 5.369 1.00 87.56 89 MET A C 1
ATOM 672 O O . MET A 1 89 ? 8.186 7.302 5.626 1.00 87.56 89 MET A O 1
ATOM 676 N N . SER A 1 90 ? 10.241 6.500 5.731 1.00 84.00 90 SER A N 1
ATOM 677 C CA . SER A 1 90 ? 10.812 7.681 6.371 1.00 84.00 90 SER A CA 1
ATOM 678 C C . SER A 1 90 ? 12.313 7.709 6.121 1.00 84.00 90 SER A C 1
ATOM 680 O O . SER A 1 90 ? 12.893 6.704 5.715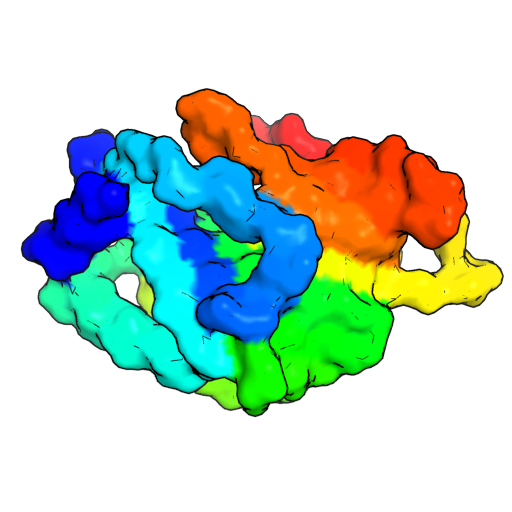 1.00 84.00 90 SER A O 1
ATOM 682 N N . PHE A 1 91 ? 12.973 8.823 6.429 1.00 74.38 91 PHE A N 1
ATOM 683 C CA . PHE A 1 91 ? 14.430 8.947 6.336 1.00 74.38 91 PHE A CA 1
ATOM 684 C C . PHE A 1 91 ? 15.176 7.822 7.081 1.00 74.38 91 PHE A C 1
ATOM 686 O O . PHE A 1 91 ? 16.275 7.443 6.689 1.00 74.38 91 PHE A O 1
ATOM 693 N N . GLY A 1 92 ? 14.580 7.285 8.152 1.00 78.81 92 GLY A N 1
ATOM 694 C CA . GLY A 1 92 ? 15.157 6.204 8.952 1.00 78.81 92 GLY A CA 1
ATOM 695 C C . GLY A 1 92 ? 14.785 4.794 8.492 1.00 78.81 92 GLY A C 1
ATOM 696 O O . GLY A 1 92 ? 15.323 3.835 9.039 1.00 78.81 92 GLY A O 1
ATOM 697 N N . GLU A 1 93 ? 13.880 4.642 7.522 1.00 89.06 93 GLU A N 1
ATOM 698 C CA . GLU A 1 93 ? 13.389 3.339 7.081 1.00 89.06 93 GLU A CA 1
ATOM 699 C C . GLU A 1 93 ? 13.331 3.227 5.558 1.00 89.06 93 GLU A C 1
ATOM 701 O O . GLU A 1 93 ? 12.358 3.623 4.909 1.00 89.06 93 GLU A O 1
ATOM 706 N N . ARG A 1 94 ? 14.376 2.602 5.017 1.00 91.12 94 ARG A N 1
ATOM 707 C CA . ARG A 1 94 ? 14.467 2.151 3.632 1.00 91.12 94 ARG A CA 1
ATOM 708 C C . ARG A 1 94 ? 14.254 0.637 3.596 1.00 91.12 94 ARG A C 1
ATOM 710 O O . ARG A 1 94 ? 14.917 -0.091 4.331 1.00 91.12 94 ARG A O 1
ATOM 717 N N . ILE A 1 95 ? 13.316 0.179 2.778 1.00 92.94 95 ILE A N 1
ATOM 718 C CA . ILE A 1 95 ? 12.904 -1.222 2.660 1.00 92.94 95 ILE A CA 1
ATOM 719 C C . ILE A 1 95 ? 13.172 -1.657 1.223 1.00 92.94 95 ILE A C 1
ATOM 721 O O . ILE A 1 95 ? 12.683 -1.017 0.289 1.00 92.94 95 ILE A O 1
ATOM 725 N N . SER A 1 96 ? 13.960 -2.711 1.033 1.00 93.88 96 SER A N 1
ATOM 726 C CA . SER A 1 96 ? 14.252 -3.218 -0.309 1.00 93.88 96 SER A CA 1
ATOM 727 C C . SER A 1 96 ? 13.012 -3.886 -0.933 1.00 93.88 96 SER A C 1
ATOM 729 O O . SER A 1 96 ? 12.061 -4.238 -0.223 1.00 93.88 96 SER A O 1
ATOM 731 N N . PRO A 1 97 ? 12.979 -4.107 -2.258 1.00 92.81 97 PRO A N 1
ATOM 732 C CA . PRO A 1 97 ? 11.933 -4.885 -2.920 1.00 92.81 97 PRO A CA 1
ATOM 733 C C . PRO A 1 97 ? 12.089 -6.406 -2.689 1.00 92.81 97 PRO A C 1
ATOM 735 O O . PRO A 1 97 ? 11.818 -7.205 -3.584 1.00 92.81 97 PRO A O 1
ATOM 738 N N . ASP A 1 98 ? 12.512 -6.820 -1.490 1.00 95.75 98 ASP A N 1
ATOM 739 C CA . ASP A 1 98 ? 12.570 -8.214 -1.051 1.00 95.75 98 ASP A CA 1
ATOM 740 C C . ASP A 1 98 ? 11.342 -8.566 -0.198 1.00 95.75 98 ASP A C 1
ATOM 742 O O . ASP A 1 98 ? 11.065 -7.950 0.834 1.00 95.75 98 ASP A O 1
ATOM 746 N N . SER A 1 99 ? 10.588 -9.587 -0.606 1.00 96.88 99 SER A N 1
ATOM 747 C CA . SER A 1 99 ? 9.344 -9.963 0.077 1.00 96.88 99 SER A CA 1
ATOM 748 C C . SER A 1 99 ? 9.550 -10.408 1.527 1.00 96.88 99 SER A C 1
ATOM 750 O O . SER A 1 99 ? 8.650 -10.246 2.353 1.00 96.88 99 SER A O 1
ATOM 752 N N . GLN A 1 100 ? 10.712 -10.970 1.869 1.00 97.38 100 GLN A N 1
ATOM 753 C CA . GLN A 1 100 ? 10.993 -11.395 3.236 1.00 97.38 100 GLN A CA 1
ATOM 754 C C . GLN A 1 100 ? 11.243 -10.188 4.145 1.00 97.38 100 GLN A C 1
ATOM 756 O O . GLN A 1 100 ? 10.776 -10.197 5.286 1.00 97.38 100 GLN A O 1
ATOM 761 N N . GLU A 1 101 ? 11.896 -9.129 3.656 1.00 96.12 101 GLU A N 1
ATOM 762 C CA . GLU A 1 101 ? 12.017 -7.866 4.400 1.00 96.12 101 GLU A CA 1
ATOM 763 C C . GLU A 1 101 ? 10.644 -7.280 4.734 1.00 96.12 101 GLU A C 1
ATOM 765 O O . GLU A 1 101 ? 10.380 -6.980 5.901 1.00 96.12 101 GLU A O 1
ATOM 770 N N . TRP A 1 102 ? 9.738 -7.212 3.753 1.00 96.25 102 TRP A N 1
ATOM 771 C CA . TRP A 1 102 ? 8.352 -6.774 3.959 1.00 96.25 102 TRP A CA 1
ATOM 772 C C . TRP A 1 102 ? 7.604 -7.661 4.955 1.00 96.25 102 TRP A C 1
ATOM 774 O O . TRP A 1 102 ? 6.963 -7.160 5.881 1.00 96.25 102 TRP A O 1
ATOM 784 N N . ARG A 1 103 ? 7.729 -8.987 4.826 1.00 95.31 103 ARG A N 1
ATOM 785 C CA . ARG A 1 103 ? 7.100 -9.953 5.739 1.00 95.31 103 ARG A CA 1
ATOM 786 C C . ARG A 1 103 ? 7.599 -9.803 7.175 1.00 95.31 103 ARG A C 1
ATOM 788 O O . ARG A 1 103 ? 6.832 -10.021 8.122 1.00 95.31 103 ARG A O 1
ATOM 795 N N . ASN A 1 104 ? 8.872 -9.450 7.342 1.00 95.75 104 ASN A N 1
ATOM 796 C CA . ASN A 1 104 ? 9.522 -9.304 8.639 1.00 95.75 104 ASN A CA 1
ATOM 797 C C . ASN A 1 104 ? 9.108 -8.021 9.370 1.00 95.75 104 ASN A C 1
ATOM 799 O O . ASN A 1 104 ? 9.173 -8.007 10.602 1.00 95.75 104 ASN A O 1
ATOM 803 N N . LYS A 1 105 ? 8.601 -6.996 8.669 1.00 95.12 105 LYS A N 1
ATOM 804 C CA . LYS A 1 105 ? 8.056 -5.779 9.293 1.00 95.12 105 LYS A CA 1
ATOM 805 C C . LYS A 1 105 ? 6.836 -6.114 10.144 1.00 95.12 105 LYS A C 1
ATOM 807 O O . LYS A 1 105 ? 5.730 -6.306 9.638 1.00 95.12 105 LYS A O 1
ATOM 812 N N . LYS A 1 106 ? 7.042 -6.194 11.463 1.00 95.62 106 LYS A N 1
ATOM 813 C CA . LYS A 1 106 ? 6.006 -6.623 12.409 1.00 95.62 106 LYS A CA 1
ATOM 814 C C . LYS A 1 106 ? 4.770 -5.737 12.319 1.00 95.62 106 LYS A C 1
ATOM 816 O O . LYS A 1 106 ? 3.682 -6.274 12.185 1.00 95.62 106 LYS A O 1
ATOM 821 N N . GLY A 1 107 ? 4.933 -4.417 12.326 1.00 95.06 107 GLY A N 1
ATOM 822 C CA . GLY A 1 107 ? 3.779 -3.522 12.329 1.00 95.06 107 GLY A CA 1
ATOM 823 C C . GLY A 1 107 ? 2.934 -3.592 11.054 1.00 95.06 107 GLY A C 1
ATOM 824 O O . GLY A 1 107 ? 1.710 -3.563 11.145 1.00 95.06 107 GLY A O 1
ATOM 825 N N . LEU A 1 108 ? 3.550 -3.758 9.876 1.00 95.00 108 LEU A N 1
ATOM 826 C CA . LEU A 1 108 ? 2.793 -3.975 8.638 1.00 95.00 108 LEU A CA 1
ATOM 827 C C . LEU A 1 108 ? 2.087 -5.333 8.645 1.00 95.00 108 LEU A C 1
ATOM 829 O O . LEU A 1 108 ? 0.938 -5.441 8.227 1.00 95.00 108 LEU A O 1
ATOM 833 N N . ARG A 1 109 ? 2.759 -6.374 9.144 1.00 96.06 109 ARG A N 1
ATOM 834 C CA . ARG A 1 109 ? 2.140 -7.688 9.298 1.00 96.06 109 ARG A CA 1
ATOM 835 C C . ARG A 1 109 ? 0.935 -7.629 10.229 1.00 96.06 109 ARG A C 1
ATOM 837 O O . ARG A 1 109 ? -0.107 -8.140 9.846 1.00 96.06 109 ARG A O 1
ATOM 844 N N . ASP A 1 110 ? 1.072 -6.997 11.391 1.00 95.12 110 ASP A N 1
ATOM 845 C CA . ASP A 1 110 ? -0.014 -6.832 12.356 1.00 95.12 110 ASP A CA 1
ATOM 846 C C . ASP A 1 110 ? -1.187 -6.080 11.718 1.00 95.12 110 ASP A C 1
ATOM 848 O O . ASP A 1 110 ? -2.322 -6.523 11.844 1.00 95.12 110 ASP A O 1
ATOM 852 N N . LEU A 1 111 ? -0.912 -5.012 10.957 1.00 94.81 111 LEU A N 1
ATOM 853 C CA . LEU A 1 111 ? -1.930 -4.279 10.202 1.00 94.81 111 LEU A CA 1
ATOM 854 C C . LEU A 1 111 ? -2.712 -5.205 9.263 1.00 94.81 111 LEU A C 1
ATOM 856 O O . LEU A 1 111 ? -3.935 -5.270 9.346 1.00 94.81 111 LEU A O 1
ATOM 860 N N . VAL A 1 112 ? -2.009 -5.936 8.394 1.00 95.00 112 VAL A N 1
ATOM 861 C CA . VAL A 1 112 ? -2.634 -6.808 7.389 1.00 95.00 112 VAL A CA 1
ATOM 862 C C . VAL A 1 112 ? -3.410 -7.946 8.046 1.00 95.00 112 VAL A C 1
ATOM 864 O O . VAL A 1 112 ? -4.525 -8.247 7.633 1.00 95.00 112 VAL A O 1
ATOM 867 N N . THR A 1 113 ? -2.850 -8.583 9.077 1.00 93.50 113 THR A N 1
ATOM 868 C CA . THR A 1 113 ? -3.456 -9.783 9.667 1.00 93.50 113 THR A CA 1
ATOM 869 C C . THR A 1 113 ? -4.542 -9.480 10.688 1.00 93.50 113 THR A C 1
ATOM 871 O O . THR A 1 113 ? -5.547 -10.180 10.702 1.00 93.50 113 THR A O 1
ATOM 874 N N . ALA A 1 114 ? -4.353 -8.478 11.552 1.00 92.81 114 ALA A N 1
ATOM 875 C CA . ALA A 1 114 ? -5.312 -8.173 12.614 1.00 92.81 114 ALA A CA 1
ATOM 876 C C . ALA A 1 114 ? -6.539 -7.440 12.065 1.00 92.81 114 ALA A C 1
ATOM 878 O O . ALA A 1 114 ? -7.660 -7.706 12.491 1.00 92.81 114 ALA A O 1
ATOM 879 N N . LEU A 1 115 ? -6.334 -6.549 11.088 1.00 92.88 115 LEU A N 1
ATOM 880 C CA . LEU A 1 115 ? -7.419 -5.785 10.470 1.00 92.88 115 LEU A CA 1
ATOM 881 C C . LEU A 1 115 ? -7.964 -6.439 9.193 1.00 92.88 115 LEU A C 1
ATOM 883 O O . LEU A 1 115 ? -8.902 -5.908 8.616 1.00 92.88 115 LEU A O 1
ATOM 887 N N . VAL A 1 116 ? -7.403 -7.583 8.778 1.00 93.31 116 VAL A N 1
ATOM 888 C CA . VAL A 1 116 ? -7.819 -8.360 7.594 1.00 93.31 116 VAL A CA 1
ATOM 889 C C . VAL A 1 116 ? -7.834 -7.498 6.324 1.00 93.31 116 VAL A C 1
ATOM 891 O O . VAL A 1 116 ? -8.786 -7.494 5.553 1.00 93.31 116 VAL A O 1
ATOM 894 N N . ILE A 1 117 ? -6.752 -6.746 6.109 1.00 92.44 117 ILE A N 1
ATOM 895 C CA . ILE A 1 117 ? -6.622 -5.878 4.935 1.00 92.44 117 ILE A CA 1
ATOM 896 C C . ILE A 1 117 ? -6.348 -6.735 3.695 1.00 92.44 117 ILE A C 1
ATOM 898 O O . ILE A 1 117 ? -5.257 -7.294 3.534 1.00 92.44 117 ILE A O 1
ATOM 902 N N . ASP A 1 118 ? -7.332 -6.807 2.804 1.00 91.12 118 ASP A N 1
ATOM 903 C CA . ASP A 1 118 ? -7.229 -7.529 1.534 1.00 91.12 118 ASP A CA 1
ATOM 904 C C . ASP A 1 118 ? -6.620 -6.683 0.407 1.00 91.12 118 ASP A C 1
ATOM 906 O O . ASP A 1 118 ? -6.108 -7.236 -0.564 1.00 91.12 118 ASP A O 1
ATOM 910 N N . THR A 1 119 ? -6.599 -5.357 0.562 1.00 93.25 119 THR A N 1
ATOM 911 C CA . THR A 1 119 ? -6.134 -4.429 -0.468 1.00 93.25 119 THR A CA 1
ATOM 912 C C . THR A 1 119 ? -5.150 -3.419 0.106 1.00 93.25 119 THR A C 1
ATOM 914 O O . THR A 1 119 ? -5.466 -2.638 1.007 1.00 93.25 119 THR A O 1
ATOM 917 N N . ILE A 1 120 ? -3.943 -3.391 -0.455 1.00 94.38 120 ILE A N 1
ATOM 918 C CA . ILE A 1 120 ? -2.969 -2.325 -0.225 1.00 94.38 120 ILE A CA 1
ATOM 919 C C . ILE A 1 120 ? -2.893 -1.463 -1.478 1.00 94.38 120 ILE A C 1
ATOM 921 O O . ILE A 1 120 ? -2.520 -1.939 -2.546 1.00 94.38 120 ILE A O 1
ATOM 925 N N . VAL A 1 121 ? -3.190 -0.177 -1.342 1.00 92.25 121 VAL A N 1
ATOM 926 C CA . VAL A 1 121 ? -2.905 0.810 -2.381 1.00 92.25 121 VAL A CA 1
ATOM 927 C C . VAL A 1 121 ? -1.520 1.383 -2.112 1.00 92.25 121 VAL A C 1
ATOM 929 O O . VAL A 1 121 ? -1.279 1.994 -1.072 1.00 92.25 121 VAL A O 1
ATOM 932 N N . LEU A 1 122 ? -0.590 1.175 -3.032 1.00 91.50 122 LEU A N 1
ATOM 933 C CA . LEU A 1 122 ? 0.777 1.653 -2.918 1.00 91.50 122 LEU A CA 1
ATOM 934 C C . LEU A 1 122 ? 0.960 2.919 -3.751 1.00 91.50 122 LEU A C 1
ATOM 936 O O . LEU A 1 122 ? 0.903 2.887 -4.982 1.00 91.50 122 LEU A O 1
ATOM 940 N N . ASN A 1 123 ? 1.235 4.021 -3.062 1.00 87.69 123 ASN A N 1
ATOM 941 C CA . ASN A 1 123 ? 1.563 5.294 -3.679 1.00 87.69 123 ASN A CA 1
ATOM 942 C C . ASN A 1 123 ? 3.024 5.645 -3.387 1.00 87.69 123 ASN A C 1
ATOM 944 O O . ASN A 1 123 ? 3.361 6.185 -2.331 1.00 87.69 123 ASN A O 1
ATOM 948 N N . SER A 1 124 ? 3.892 5.268 -4.320 1.00 86.81 124 SER A N 1
ATOM 949 C CA . SER A 1 124 ? 5.336 5.459 -4.225 1.00 86.81 124 SER A CA 1
ATOM 950 C C . SER A 1 124 ? 5.950 5.590 -5.599 1.00 86.81 124 SER A C 1
ATOM 952 O O . SER A 1 124 ? 5.468 4.931 -6.509 1.00 86.81 124 SER A O 1
ATOM 954 N N . CYS A 1 125 ? 7.042 6.338 -5.758 1.00 88.19 125 CYS A N 1
ATOM 955 C CA . CYS A 1 125 ? 7.796 6.303 -7.013 1.00 88.19 125 CYS A CA 1
ATOM 956 C C . CYS A 1 125 ? 8.359 4.892 -7.269 1.00 88.19 125 CYS A C 1
ATOM 958 O O . CYS A 1 125 ? 8.804 4.226 -6.337 1.00 88.19 125 CYS A O 1
ATOM 960 N N . HIS A 1 126 ? 8.341 4.447 -8.520 1.00 90.50 126 HIS A N 1
ATOM 961 C CA . HIS A 1 126 ? 8.794 3.131 -8.978 1.00 90.50 126 HIS A CA 1
ATOM 962 C C . HIS A 1 126 ? 8.222 1.963 -8.146 1.00 90.50 126 HIS A C 1
ATOM 964 O O . HIS A 1 126 ? 8.967 1.138 -7.607 1.00 90.50 126 HIS A O 1
ATOM 970 N N . PRO A 1 127 ? 6.882 1.864 -8.000 1.00 92.44 127 PRO A N 1
ATOM 971 C CA . PRO A 1 127 ? 6.254 0.728 -7.326 1.00 92.44 127 PRO A CA 1
ATOM 972 C C . PRO A 1 127 ? 6.534 -0.581 -8.078 1.00 92.44 127 PRO A C 1
ATOM 974 O O . PRO A 1 127 ? 6.649 -1.641 -7.455 1.00 92.44 127 PRO A O 1
ATOM 977 N N . LEU A 1 128 ? 6.676 -0.487 -9.404 1.00 94.38 128 LEU A N 1
ATOM 978 C CA . LEU A 1 128 ? 7.276 -1.482 -10.276 1.00 94.38 128 LEU A CA 1
ATOM 979 C C . LEU A 1 128 ? 8.642 -0.968 -10.731 1.00 94.38 128 LEU A C 1
ATOM 981 O O . LEU A 1 128 ? 8.805 0.224 -10.969 1.00 94.38 128 LEU A O 1
ATOM 985 N N . VAL A 1 129 ? 9.604 -1.875 -10.849 1.00 91.62 129 VAL A N 1
ATOM 986 C CA . VAL A 1 129 ? 10.958 -1.569 -11.322 1.00 91.62 129 VAL A CA 1
ATOM 987 C C . VAL A 1 129 ? 10.988 -1.592 -12.844 1.00 91.62 129 VAL A C 1
ATOM 989 O O . VAL A 1 129 ? 10.353 -2.457 -13.465 1.00 91.62 129 VAL A O 1
ATOM 992 N N . ARG A 1 130 ? 11.769 -0.682 -13.428 1.00 89.81 130 ARG A N 1
ATOM 993 C CA . ARG A 1 130 ? 12.113 -0.712 -14.843 1.00 89.81 130 ARG A CA 1
ATOM 994 C C . ARG A 1 130 ? 12.877 -1.983 -15.181 1.00 89.81 130 ARG A C 1
ATOM 996 O O . ARG A 1 130 ? 13.941 -2.266 -14.639 1.00 89.81 130 ARG A O 1
ATOM 1003 N N . GLU A 1 131 ? 12.340 -2.769 -16.102 1.00 90.81 131 GLU A N 1
ATOM 1004 C CA . GLU A 1 131 ? 13.026 -3.944 -16.638 1.00 90.81 131 GLU A CA 1
ATOM 1005 C C . GLU A 1 131 ? 13.340 -3.672 -18.109 1.00 90.81 131 GLU A C 1
ATOM 1007 O O . GLU A 1 131 ? 12.550 -4.015 -18.992 1.00 90.81 131 GLU A O 1
ATOM 1012 N N . GLU A 1 132 ? 14.478 -3.005 -18.342 1.00 86.88 132 GLU A N 1
ATOM 1013 C CA . GLU A 1 132 ? 14.971 -2.685 -19.686 1.00 86.88 132 GLU A CA 1
ATOM 1014 C C . GLU A 1 132 ? 14.967 -3.931 -20.583 1.00 86.88 132 GLU A C 1
ATOM 1016 O O . GLU A 1 132 ? 15.221 -5.050 -20.130 1.00 86.88 132 GLU A O 1
ATOM 1021 N N . ASP A 1 133 ? 14.600 -3.730 -21.850 1.00 88.94 133 ASP A N 1
ATOM 1022 C CA . ASP A 1 133 ? 14.466 -4.761 -22.887 1.00 88.94 133 ASP A CA 1
ATOM 1023 C C . ASP A 1 133 ? 13.403 -5.849 -22.632 1.00 88.94 133 ASP A C 1
ATOM 1025 O O . ASP A 1 133 ? 13.230 -6.749 -23.458 1.00 88.94 133 ASP A O 1
ATOM 1029 N N . LYS A 1 134 ? 12.666 -5.788 -21.514 1.00 90.56 134 LYS A N 1
ATOM 1030 C CA . LYS A 1 134 ? 11.656 -6.794 -21.152 1.00 90.56 134 LYS A CA 1
ATOM 1031 C C . LYS A 1 134 ? 10.224 -6.281 -21.259 1.00 90.56 134 LYS A C 1
ATOM 1033 O O . LYS A 1 134 ? 9.349 -7.032 -21.689 1.00 90.56 134 LYS A O 1
ATOM 1038 N N . PHE A 1 135 ? 9.978 -5.037 -20.856 1.00 89.88 135 PHE A N 1
ATOM 1039 C CA . PHE A 1 135 ? 8.661 -4.405 -20.921 1.00 89.88 135 PHE A CA 1
ATOM 1040 C C . PHE A 1 135 ? 8.785 -2.969 -21.420 1.00 89.88 135 PHE A C 1
ATOM 1042 O O . PHE A 1 135 ? 9.702 -2.254 -21.021 1.00 89.88 135 PHE A O 1
ATOM 1049 N N . GLU A 1 136 ? 7.834 -2.542 -22.249 1.00 87.38 136 GLU A N 1
ATOM 1050 C CA . GLU A 1 136 ? 7.741 -1.140 -22.654 1.00 87.38 136 GLU A CA 1
ATOM 1051 C C . GLU A 1 136 ? 7.407 -0.259 -21.432 1.00 87.38 136 GLU A C 1
ATOM 1053 O O . GLU A 1 136 ? 6.557 -0.652 -20.612 1.00 87.38 136 GLU A O 1
ATOM 1058 N N . PRO A 1 137 ? 8.041 0.923 -21.288 1.00 81.88 137 PRO A N 1
ATOM 1059 C CA . PRO A 1 137 ? 7.745 1.862 -20.209 1.00 81.88 137 PRO A CA 1
ATOM 1060 C C . PRO A 1 137 ? 6.257 2.199 -20.143 1.00 81.88 137 PRO A C 1
ATOM 1062 O O . PRO A 1 137 ? 5.585 2.258 -21.168 1.00 81.88 137 PRO A O 1
ATOM 1065 N N . LEU A 1 138 ? 5.732 2.414 -18.934 1.00 86.38 138 LEU A N 1
ATOM 1066 C CA . LEU A 1 138 ? 4.323 2.773 -18.712 1.00 86.38 138 LEU A CA 1
ATOM 1067 C C . LEU A 1 138 ? 3.294 1.831 -19.364 1.00 86.38 138 LEU A C 1
ATOM 1069 O O . LEU A 1 138 ? 2.142 2.215 -19.581 1.00 86.38 138 LEU A O 1
ATOM 1073 N N . THR A 1 139 ? 3.665 0.577 -19.625 1.00 87.44 139 THR A N 1
ATOM 1074 C CA . THR A 1 139 ? 2.732 -0.428 -20.131 1.00 87.44 139 THR A CA 1
ATOM 1075 C C . THR A 1 139 ? 2.646 -1.660 -19.237 1.00 87.44 139 THR A C 1
ATOM 1077 O O . THR A 1 139 ? 3.568 -2.042 -18.500 1.00 87.44 139 THR A O 1
ATOM 1080 N N . LEU A 1 140 ? 1.493 -2.306 -19.346 1.00 88.44 140 LEU A N 1
ATOM 1081 C CA . LEU A 1 140 ? 1.262 -3.686 -18.968 1.00 88.44 140 LEU A CA 1
ATOM 1082 C C . LEU A 1 140 ? 0.721 -4.372 -20.217 1.00 88.44 140 LEU A C 1
ATOM 1084 O O . LEU A 1 140 ? -0.187 -3.859 -20.867 1.00 88.44 140 LEU A O 1
ATOM 1088 N N . GLY A 1 141 ? 1.327 -5.495 -20.583 1.00 81.00 141 GLY A N 1
ATOM 1089 C CA . GLY A 1 141 ? 0.843 -6.296 -21.703 1.00 81.00 141 GLY A CA 1
ATOM 1090 C C . GLY A 1 141 ? -0.453 -7.020 -21.347 1.00 81.00 141 GLY A C 1
ATOM 1091 O O . GLY A 1 141 ? -0.888 -7.015 -20.195 1.00 81.00 141 GLY A O 1
ATOM 1092 N N . GLU A 1 142 ? -1.050 -7.683 -22.334 1.00 78.00 142 GLU A N 1
ATOM 1093 C CA . GLU A 1 142 ? -2.256 -8.482 -22.115 1.00 78.00 142 GLU A CA 1
ATOM 1094 C C . GLU A 1 142 ? -1.974 -9.654 -21.153 1.00 78.00 142 GLU A C 1
ATOM 1096 O O . GLU A 1 142 ? -1.070 -10.465 -21.375 1.00 78.00 142 GLU A O 1
ATOM 1101 N N . GLY A 1 143 ? -2.761 -9.748 -20.076 1.00 85.00 143 GLY A N 1
ATOM 1102 C CA . GLY A 1 143 ? -2.695 -10.831 -19.090 1.00 85.00 143 GLY A CA 1
ATOM 1103 C C . GLY A 1 143 ? -1.724 -10.609 -17.922 1.00 85.00 143 GLY A C 1
ATOM 1104 O O . GLY A 1 143 ? -1.274 -9.502 -17.637 1.00 85.00 143 GLY A O 1
ATOM 1105 N N . PHE A 1 144 ? -1.430 -11.694 -17.199 1.00 91.31 144 PHE A N 1
ATOM 1106 C CA . PHE A 1 144 ? -0.605 -11.662 -15.990 1.00 91.31 144 PHE A CA 1
ATOM 1107 C C . PHE A 1 144 ? 0.895 -11.679 -16.306 1.00 91.31 144 PHE A C 1
ATOM 1109 O O . PHE A 1 144 ? 1.393 -12.557 -17.013 1.00 91.31 144 PHE A O 1
ATOM 1116 N N . GLN A 1 145 ? 1.640 -10.759 -15.698 1.00 94.12 145 GLN A N 1
ATOM 1117 C CA . GLN A 1 145 ? 3.080 -10.584 -15.874 1.00 94.12 145 GLN A CA 1
ATOM 1118 C C . GLN A 1 145 ? 3.826 -10.722 -14.543 1.00 94.12 145 GLN A C 1
ATOM 1120 O O . GLN A 1 145 ? 3.370 -10.249 -13.506 1.00 94.12 145 GLN A O 1
ATOM 1125 N N . ARG A 1 146 ? 5.015 -11.337 -14.553 1.00 94.38 146 ARG A N 1
ATOM 1126 C CA . ARG A 1 146 ? 5.939 -11.279 -13.407 1.00 94.38 146 ARG A CA 1
ATOM 1127 C C . ARG A 1 146 ? 6.767 -10.002 -13.498 1.00 94.38 146 ARG A C 1
ATOM 1129 O O . ARG A 1 146 ? 7.747 -9.967 -14.251 1.00 94.38 146 ARG A O 1
ATOM 1136 N N . ARG A 1 147 ? 6.358 -8.988 -12.738 1.00 94.62 147 ARG A N 1
ATOM 1137 C CA . ARG A 1 147 ? 7.085 -7.727 -12.560 1.00 94.62 147 ARG A CA 1
ATOM 1138 C C . ARG A 1 147 ? 7.935 -7.775 -11.287 1.00 94.62 147 ARG A C 1
ATOM 1140 O O . ARG A 1 147 ? 7.797 -8.680 -10.462 1.00 94.62 147 ARG A O 1
ATOM 1147 N N . LYS A 1 148 ? 8.851 -6.819 -11.158 1.00 94.56 148 LYS A N 1
ATOM 1148 C CA . LYS A 1 148 ? 9.662 -6.588 -9.953 1.00 94.56 148 LYS A CA 1
ATOM 1149 C C . LYS A 1 148 ? 9.285 -5.263 -9.302 1.00 94.56 148 LYS A C 1
ATOM 1151 O O . LYS A 1 148 ? 8.641 -4.430 -9.928 1.00 94.56 148 LYS A O 1
ATOM 1156 N N . GLY A 1 149 ? 9.730 -5.066 -8.064 1.00 94.75 149 GLY A N 1
ATOM 1157 C CA . GLY A 1 149 ? 9.553 -3.824 -7.314 1.00 94.75 149 GLY A CA 1
ATOM 1158 C C . GLY A 1 149 ? 8.712 -3.994 -6.060 1.00 94.75 149 GLY A C 1
ATOM 1159 O O . GLY A 1 149 ? 8.316 -5.103 -5.691 1.00 94.75 149 GLY A O 1
ATOM 1160 N N . THR A 1 150 ? 8.452 -2.872 -5.399 1.00 95.56 150 THR A N 1
ATOM 1161 C CA . THR A 1 150 ? 7.765 -2.821 -4.107 1.00 95.56 150 THR A CA 1
ATOM 1162 C C . THR A 1 150 ? 6.377 -3.457 -4.156 1.00 95.56 150 THR A C 1
ATOM 1164 O O . THR A 1 150 ? 6.040 -4.243 -3.271 1.00 95.56 150 THR A O 1
ATOM 1167 N N . ALA A 1 151 ? 5.587 -3.194 -5.202 1.00 95.81 151 ALA A N 1
ATOM 1168 C CA . ALA A 1 151 ? 4.244 -3.766 -5.316 1.00 95.81 151 ALA A CA 1
ATOM 1169 C C . ALA A 1 151 ? 4.286 -5.302 -5.385 1.00 95.81 151 ALA A C 1
ATOM 1171 O O . ALA A 1 151 ? 3.554 -5.996 -4.675 1.00 95.81 151 ALA A O 1
ATOM 1172 N N . SER A 1 152 ? 5.218 -5.840 -6.177 1.00 96.50 152 SER A N 1
ATOM 1173 C CA . SER A 1 152 ? 5.448 -7.284 -6.278 1.00 96.50 152 SER A CA 1
ATOM 1174 C C . SER A 1 152 ? 5.932 -7.875 -4.954 1.00 96.50 152 SER A C 1
ATOM 1176 O O . SER A 1 152 ? 5.387 -8.886 -4.509 1.00 96.50 152 SER A O 1
ATOM 1178 N N . ALA A 1 153 ? 6.882 -7.221 -4.283 1.00 97.06 153 ALA A N 1
ATOM 1179 C CA . ALA A 1 153 ? 7.434 -7.671 -3.007 1.00 97.06 153 ALA A CA 1
ATOM 1180 C C . ALA A 1 153 ? 6.374 -7.743 -1.895 1.00 97.06 153 ALA A C 1
ATOM 1182 O O . ALA A 1 153 ? 6.288 -8.759 -1.202 1.00 97.06 153 ALA A O 1
ATOM 1183 N N . ILE A 1 154 ? 5.523 -6.719 -1.766 1.00 96.88 154 ILE A N 1
ATOM 1184 C CA . ILE A 1 154 ? 4.414 -6.704 -0.799 1.00 96.88 154 ILE A CA 1
ATOM 1185 C C . ILE A 1 154 ? 3.418 -7.826 -1.109 1.00 96.88 154 ILE A C 1
ATOM 1187 O O . ILE A 1 154 ? 3.055 -8.579 -0.207 1.00 96.88 154 ILE A O 1
ATOM 1191 N N . SER A 1 155 ? 3.018 -7.994 -2.375 1.00 97.19 155 SER A N 1
ATOM 1192 C CA . SER A 1 155 ? 2.050 -9.035 -2.760 1.00 97.19 155 SER A CA 1
ATOM 1193 C C . SER A 1 155 ? 2.557 -10.461 -2.497 1.00 97.19 155 SER A C 1
ATOM 1195 O O . SER A 1 155 ? 1.771 -11.368 -2.245 1.00 97.19 155 SER A O 1
ATOM 1197 N N . LEU A 1 156 ? 3.876 -10.674 -2.552 1.00 97.81 156 LEU A N 1
ATOM 1198 C CA . LEU A 1 156 ? 4.512 -11.950 -2.220 1.00 97.81 156 LEU A CA 1
ATOM 1199 C C . LEU A 1 156 ? 4.648 -12.131 -0.703 1.00 97.81 156 LEU A C 1
ATOM 1201 O O . LEU A 1 156 ? 4.496 -13.242 -0.198 1.00 97.81 156 LEU A O 1
ATOM 1205 N N . ALA A 1 157 ? 4.902 -11.046 0.035 1.00 97.50 157 ALA A N 1
ATOM 1206 C CA . ALA A 1 157 ? 4.934 -11.053 1.496 1.00 97.50 157 ALA A CA 1
ATOM 1207 C C . ALA A 1 157 ? 3.551 -11.352 2.103 1.00 97.50 157 ALA A C 1
ATOM 1209 O O . ALA A 1 157 ? 3.453 -11.991 3.155 1.00 97.50 157 ALA A O 1
ATOM 1210 N N . PHE A 1 158 ? 2.484 -10.917 1.432 1.00 96.69 158 PHE A N 1
ATOM 1211 C CA . PHE A 1 158 ? 1.097 -11.109 1.846 1.00 96.69 158 PHE A CA 1
ATOM 1212 C C . PHE A 1 158 ? 0.266 -11.674 0.677 1.00 96.69 158 PHE A C 1
ATOM 1214 O O . PHE A 1 158 ? -0.468 -10.929 0.036 1.00 96.69 158 PHE A O 1
ATOM 1221 N N . PRO A 1 159 ? 0.332 -12.995 0.398 1.00 93.44 159 PRO A N 1
ATOM 1222 C CA . PRO A 1 159 ? -0.286 -13.601 -0.794 1.00 93.44 159 PRO A CA 1
ATOM 1223 C C . PRO A 1 159 ? -1.812 -13.479 -0.895 1.00 93.44 159 PRO A C 1
ATOM 1225 O O . PRO A 1 159 ? -2.379 -13.715 -1.958 1.00 93.44 159 PRO A O 1
ATOM 1228 N N . TRP A 1 160 ? -2.483 -13.139 0.205 1.00 91.19 160 TRP A N 1
ATOM 1229 C CA . TRP A 1 160 ? -3.931 -12.917 0.266 1.00 91.19 160 TRP A CA 1
ATOM 1230 C C . TRP A 1 160 ? -4.318 -11.450 0.058 1.00 91.19 160 TRP A C 1
ATOM 1232 O O . TRP A 1 160 ? -5.501 -11.139 0.027 1.00 91.19 160 TRP A O 1
ATOM 1242 N N . THR A 1 161 ? -3.328 -10.567 -0.075 1.00 92.94 161 THR A N 1
ATOM 1243 C CA . THR A 1 161 ? -3.510 -9.129 -0.229 1.00 92.94 161 THR A CA 1
ATOM 1244 C C . THR A 1 161 ? -3.179 -8.734 -1.665 1.00 92.94 161 THR A C 1
ATOM 1246 O O . THR A 1 161 ? -2.103 -9.045 -2.188 1.00 92.94 161 THR A O 1
ATOM 1249 N N . ARG A 1 162 ? -4.107 -8.039 -2.316 1.00 95.12 162 ARG A N 1
ATOM 1250 C CA . ARG A 1 162 ? -3.913 -7.418 -3.627 1.00 95.12 162 ARG A CA 1
ATOM 1251 C C . ARG A 1 162 ? -3.185 -6.095 -3.420 1.00 95.12 162 ARG A C 1
ATOM 1253 O O . ARG A 1 162 ? -3.494 -5.347 -2.493 1.00 95.12 162 ARG A O 1
ATOM 1260 N N . VAL A 1 163 ? -2.207 -5.805 -4.270 1.00 95.88 163 VAL A N 1
ATOM 1261 C CA . VAL A 1 163 ? -1.490 -4.528 -4.254 1.00 95.88 163 VAL A CA 1
ATOM 1262 C C . VAL A 1 163 ? -1.859 -3.737 -5.494 1.00 95.88 163 VAL A C 1
ATOM 1264 O O . VAL A 1 163 ? -1.515 -4.135 -6.603 1.00 95.88 163 VAL A O 1
ATOM 1267 N N . VAL A 1 164 ? -2.548 -2.619 -5.303 1.00 94.19 164 VAL A N 1
ATOM 1268 C CA . VAL A 1 164 ? -2.904 -1.684 -6.370 1.00 94.19 164 VAL A CA 1
ATOM 1269 C C . VAL A 1 164 ? -1.876 -0.558 -6.392 1.00 94.19 164 VAL A C 1
ATOM 1271 O O . VAL A 1 164 ? -1.615 0.056 -5.361 1.00 94.19 164 VAL A O 1
ATOM 1274 N N . SER A 1 165 ? -1.278 -0.271 -7.542 1.00 93.19 165 SER A N 1
ATOM 1275 C CA . SER A 1 165 ? -0.250 0.767 -7.673 1.00 93.19 165 SER A CA 1
ATOM 1276 C C . SER A 1 165 ? -0.301 1.470 -9.028 1.00 93.19 165 SER A C 1
ATOM 1278 O O . SER A 1 165 ? -1.064 1.092 -9.915 1.00 93.19 165 SER A O 1
ATOM 1280 N N . GLY A 1 166 ? 0.550 2.482 -9.199 1.00 91.94 166 GLY A N 1
ATOM 1281 C CA . GLY A 1 166 ? 0.951 2.950 -10.526 1.00 91.94 166 GLY A CA 1
ATOM 1282 C C . GLY A 1 166 ? 1.869 1.947 -11.237 1.00 91.94 166 GLY A C 1
ATOM 1283 O O . GLY A 1 166 ? 2.109 0.837 -10.744 1.00 91.94 166 GLY A O 1
ATOM 1284 N N . LEU A 1 167 ? 2.388 2.354 -12.392 1.00 93.06 167 LEU A N 1
ATOM 1285 C CA . LEU A 1 167 ? 3.370 1.598 -13.170 1.00 93.06 167 LEU A CA 1
ATOM 1286 C C . LEU A 1 167 ? 4.797 1.960 -12.746 1.00 93.06 167 LEU A C 1
ATOM 1288 O O . LEU A 1 167 ? 5.006 2.525 -11.681 1.00 93.06 167 LEU A O 1
ATOM 1292 N N . ASP A 1 168 ? 5.787 1.608 -13.559 1.00 90.88 168 ASP A N 1
ATOM 1293 C CA . ASP A 1 168 ? 7.160 2.072 -13.368 1.00 90.88 168 ASP A CA 1
ATOM 1294 C C . ASP A 1 168 ? 7.270 3.575 -13.680 1.00 90.88 168 ASP A C 1
ATOM 1296 O O . ASP A 1 168 ? 7.038 3.987 -14.814 1.00 90.88 168 ASP A O 1
ATOM 1300 N N . GLY A 1 169 ? 7.574 4.381 -12.660 1.00 90.12 169 GLY A N 1
ATOM 1301 C CA . GLY A 1 169 ? 7.685 5.836 -12.755 1.00 90.12 169 GLY A CA 1
ATOM 1302 C C . GLY A 1 169 ? 7.316 6.553 -11.456 1.00 90.12 169 GLY A C 1
ATOM 1303 O O . GLY A 1 169 ? 7.044 5.930 -10.425 1.00 90.12 169 GLY A O 1
ATOM 1304 N N . ILE A 1 170 ? 7.304 7.882 -11.479 1.00 88.94 170 ILE A N 1
ATOM 1305 C CA . ILE A 1 170 ? 6.862 8.696 -10.346 1.00 88.94 170 ILE A CA 1
ATOM 1306 C C . ILE A 1 170 ? 5.345 8.603 -10.245 1.00 88.94 170 ILE A C 1
ATOM 1308 O O . ILE A 1 170 ? 4.623 8.899 -11.192 1.00 88.94 170 ILE A O 1
ATOM 1312 N N . VAL A 1 171 ? 4.865 8.195 -9.074 1.00 86.56 171 VAL A N 1
ATOM 1313 C CA . VAL A 1 171 ? 3.440 7.993 -8.834 1.00 86.56 171 VAL A CA 1
ATOM 1314 C C . VAL A 1 171 ? 2.844 9.191 -8.112 1.00 86.56 171 VAL A C 1
ATOM 1316 O O . VAL A 1 171 ? 3.395 9.669 -7.117 1.00 86.56 171 VAL A O 1
ATOM 1319 N N . TYR A 1 172 ? 1.688 9.639 -8.594 1.00 78.88 172 TYR A N 1
ATOM 1320 C CA . TYR A 1 172 ? 0.906 10.717 -8.006 1.00 78.88 172 TYR A CA 1
ATOM 1321 C C . TYR A 1 172 ? -0.459 10.192 -7.579 1.00 78.88 172 TYR A C 1
ATOM 1323 O O . TYR A 1 172 ? -1.184 9.571 -8.356 1.00 78.88 172 TYR A O 1
ATOM 1331 N N . GLY A 1 173 ? -0.830 10.463 -6.327 1.00 73.25 173 GLY A N 1
ATOM 1332 C CA . GLY A 1 173 ? -2.182 10.203 -5.841 1.00 73.25 173 GLY A CA 1
ATOM 1333 C C . GLY A 1 173 ? -3.114 11.349 -6.189 1.00 73.25 173 GLY A C 1
ATOM 1334 O O . GLY A 1 173 ? -2.865 12.488 -5.795 1.00 73.25 173 GLY A O 1
ATOM 1335 N N . ARG A 1 174 ? -4.226 11.043 -6.851 1.00 67.75 174 ARG A N 1
ATOM 1336 C CA . ARG A 1 174 ? -5.373 11.941 -6.975 1.00 67.75 174 ARG A CA 1
ATOM 1337 C C . ARG A 1 174 ? -6.531 11.357 -6.185 1.00 67.75 174 ARG A C 1
ATOM 1339 O O . ARG A 1 174 ? -6.928 10.225 -6.414 1.00 67.75 174 ARG A O 1
ATOM 1346 N N . VAL A 1 175 ? -7.086 12.133 -5.268 1.00 61.78 175 VAL A N 1
ATOM 1347 C CA . VAL A 1 175 ? -8.318 11.760 -4.567 1.00 61.78 175 VAL A CA 1
ATOM 1348 C C . VAL A 1 175 ? -9.434 12.569 -5.184 1.00 61.78 175 VAL A C 1
ATOM 1350 O O . VAL A 1 175 ? -9.328 13.794 -5.251 1.00 61.78 175 VAL A O 1
ATOM 1353 N N . ASP A 1 176 ? -10.472 11.902 -5.671 1.00 59.69 176 ASP A N 1
ATOM 1354 C CA . ASP A 1 176 ? -11.675 12.612 -6.091 1.00 59.69 176 ASP A CA 1
ATOM 1355 C C . ASP A 1 176 ? -12.575 12.943 -4.887 1.00 59.69 176 ASP A C 1
ATOM 1357 O O . ASP A 1 176 ? -12.343 12.518 -3.754 1.00 59.69 176 ASP A O 1
ATOM 1361 N N . GLU A 1 177 ? -13.615 13.740 -5.119 1.00 51.25 177 GLU A N 1
ATOM 1362 C CA . GLU A 1 177 ? -14.520 14.219 -4.065 1.00 51.25 177 GLU A CA 1
ATOM 1363 C C . GLU A 1 177 ? -15.247 13.088 -3.316 1.00 51.25 177 GLU A C 1
ATOM 1365 O O . GLU A 1 177 ? -15.757 13.306 -2.217 1.00 51.25 177 GLU A O 1
ATOM 1370 N N . THR A 1 178 ? -15.266 11.879 -3.884 1.00 52.31 178 THR A N 1
ATOM 1371 C CA . THR A 1 178 ? -15.888 10.690 -3.288 1.00 52.31 178 THR A CA 1
ATOM 1372 C C . THR A 1 178 ? -14.925 9.886 -2.412 1.00 52.31 178 THR A C 1
ATOM 1374 O O . THR A 1 178 ? -15.337 8.944 -1.741 1.00 52.31 178 THR A O 1
ATOM 1377 N N . GLY A 1 179 ? -13.648 10.277 -2.366 1.00 54.25 179 GLY A N 1
ATOM 1378 C CA . GLY A 1 179 ? -12.613 9.586 -1.604 1.00 54.25 179 GLY A CA 1
ATOM 1379 C C . GLY A 1 179 ? -11.978 8.413 -2.348 1.00 54.25 179 GLY A C 1
ATOM 1380 O O . GLY A 1 179 ? -11.154 7.717 -1.754 1.00 54.25 179 GLY A O 1
ATOM 1381 N N . HIS A 1 180 ? -12.310 8.196 -3.628 1.00 63.41 180 HIS A N 1
ATOM 1382 C CA . HIS A 1 180 ? -11.615 7.205 -4.441 1.00 63.41 180 HIS A CA 1
ATOM 1383 C C . HIS A 1 180 ? -10.219 7.708 -4.802 1.00 63.41 180 HIS A C 1
ATOM 1385 O O . HIS A 1 180 ? -10.033 8.843 -5.250 1.00 63.41 180 HIS A O 1
ATOM 1391 N N . VAL A 1 181 ? -9.233 6.829 -4.630 1.00 65.81 181 VAL A N 1
ATOM 1392 C CA . VAL A 1 181 ? -7.851 7.107 -5.011 1.00 65.81 181 VAL A CA 1
ATOM 1393 C C . VAL A 1 181 ? -7.642 6.682 -6.454 1.00 65.81 181 VAL A C 1
ATOM 1395 O O . VAL A 1 181 ? -7.676 5.501 -6.785 1.00 65.81 181 VAL A O 1
ATOM 1398 N N . ASN A 1 182 ? -7.443 7.674 -7.310 1.00 75.31 182 ASN A N 1
ATOM 1399 C CA . ASN A 1 182 ? -6.919 7.517 -8.654 1.00 75.31 182 ASN A CA 1
ATOM 1400 C C . ASN A 1 182 ? -5.399 7.695 -8.599 1.00 75.31 182 ASN A C 1
ATOM 1402 O O . ASN A 1 182 ? -4.879 8.496 -7.817 1.00 75.31 182 ASN A O 1
ATOM 1406 N N . ILE A 1 183 ? -4.684 6.940 -9.423 1.00 83.38 183 ILE A N 1
ATOM 1407 C CA . ILE A 1 183 ? -3.228 6.973 -9.469 1.00 83.38 183 ILE A CA 1
ATOM 1408 C C . ILE A 1 183 ? -2.791 7.319 -10.888 1.00 83.38 183 ILE A C 1
ATOM 1410 O O . ILE A 1 183 ? -3.281 6.735 -11.851 1.00 83.38 183 ILE A O 1
ATOM 1414 N N . GLU A 1 184 ? -1.862 8.260 -11.002 1.00 88.50 184 GLU A N 1
ATOM 1415 C CA . GLU A 1 184 ? -1.145 8.549 -12.243 1.00 88.50 184 GLU A CA 1
ATOM 1416 C C . GLU A 1 184 ? 0.325 8.180 -12.084 1.00 88.50 184 GLU A C 1
ATOM 1418 O O . GLU A 1 184 ? 0.876 8.260 -10.984 1.00 88.50 184 GLU A O 1
ATOM 1423 N N . THR A 1 185 ? 0.950 7.773 -13.184 1.00 91.12 185 THR A N 1
ATOM 1424 C CA . THR A 1 185 ? 2.384 7.482 -13.254 1.00 91.12 185 THR A CA 1
ATOM 1425 C C . THR A 1 185 ? 3.014 8.343 -14.339 1.00 91.12 185 THR A C 1
ATOM 1427 O O . THR A 1 185 ? 2.527 8.330 -15.468 1.00 91.12 185 THR A O 1
ATOM 1430 N N . GLU A 1 186 ? 4.074 9.069 -13.993 1.00 91.62 186 GLU A N 1
ATOM 1431 C CA . GLU A 1 186 ? 4.924 9.829 -14.916 1.00 91.62 186 GLU A CA 1
ATOM 1432 C C . GLU A 1 186 ? 6.269 9.114 -15.080 1.00 91.62 186 GLU A C 1
ATOM 1434 O O . GLU A 1 186 ? 6.898 8.747 -14.082 1.00 91.62 186 GLU A O 1
ATOM 1439 N N . ASP A 1 187 ? 6.715 8.887 -16.314 1.00 89.50 187 ASP A N 1
ATOM 1440 C CA . ASP A 1 187 ? 8.035 8.303 -16.574 1.00 89.50 187 ASP A CA 1
ATOM 1441 C C . ASP A 1 187 ? 9.159 9.354 -16.619 1.00 89.50 187 ASP A C 1
ATOM 1443 O O . ASP A 1 187 ? 8.966 10.548 -16.400 1.00 89.50 187 ASP A O 1
ATOM 1447 N N . SER A 1 188 ? 10.378 8.906 -16.927 1.00 85.44 188 SER A N 1
ATOM 1448 C CA . SER A 1 188 ? 11.542 9.788 -17.058 1.00 85.44 188 SER A CA 1
ATOM 1449 C C . SER A 1 188 ? 11.476 10.766 -18.239 1.00 85.44 188 SER A C 1
ATOM 1451 O O . SER A 1 188 ? 12.269 11.707 -18.279 1.00 85.44 188 SER A O 1
ATOM 1453 N N . ASN A 1 189 ? 10.596 10.532 -19.215 1.00 87.69 189 ASN A N 1
ATOM 1454 C CA . ASN A 1 189 ? 10.409 11.393 -20.384 1.00 87.69 189 ASN A CA 1
ATOM 1455 C C . ASN A 1 189 ? 9.333 12.465 -20.145 1.00 87.69 189 ASN A C 1
ATOM 1457 O O . ASN A 1 189 ? 9.191 13.371 -20.967 1.00 87.69 189 ASN A O 1
ATOM 1461 N N . GLY A 1 190 ? 8.615 12.389 -19.019 1.00 87.50 190 GLY A N 1
ATOM 1462 C CA . GLY A 1 190 ? 7.472 13.244 -18.709 1.00 87.50 190 GLY A CA 1
ATOM 1463 C C . GLY A 1 190 ? 6.162 12.748 -19.326 1.00 87.50 190 GLY A C 1
ATOM 1464 O O . GLY A 1 190 ? 5.179 13.492 -19.339 1.00 87.50 190 GLY A O 1
ATOM 1465 N N . ASP A 1 191 ? 6.132 11.518 -19.848 1.00 91.31 191 ASP A N 1
ATOM 1466 C CA . ASP A 1 191 ? 4.900 10.893 -20.318 1.00 91.31 191 ASP A CA 1
ATOM 1467 C C . ASP A 1 191 ? 4.077 10.442 -19.111 1.00 91.31 191 ASP A C 1
ATOM 1469 O O . ASP A 1 191 ? 4.604 9.864 -18.161 1.00 91.31 191 ASP A O 1
ATOM 1473 N N . ILE A 1 192 ? 2.770 10.711 -19.139 1.00 90.88 192 ILE A N 1
ATOM 1474 C CA . ILE A 1 192 ? 1.858 10.441 -18.021 1.00 90.88 192 ILE A CA 1
ATOM 1475 C C . ILE A 1 192 ? 0.801 9.429 -18.449 1.00 90.88 192 ILE A C 1
ATOM 1477 O O . ILE A 1 192 ? 0.186 9.556 -19.509 1.00 90.88 192 ILE A O 1
ATOM 1481 N N . THR A 1 193 ? 0.525 8.461 -17.578 1.00 90.31 193 THR A N 1
ATOM 1482 C CA . THR A 1 193 ? -0.583 7.515 -17.730 1.00 90.31 193 THR A CA 1
ATOM 1483 C C . THR A 1 193 ? -1.419 7.409 -16.460 1.00 90.31 193 THR A C 1
ATOM 1485 O O . THR A 1 193 ? -0.902 7.486 -15.346 1.00 90.31 193 THR A O 1
ATOM 1488 N N . SER A 1 194 ? -2.722 7.183 -16.629 1.00 88.50 194 SER A N 1
ATOM 1489 C CA . SER A 1 194 ? -3.642 6.815 -15.543 1.00 88.50 194 SER A CA 1
ATOM 1490 C C . SER A 1 194 ? -3.838 5.297 -15.432 1.00 88.50 194 SER A C 1
ATOM 1492 O O . SER A 1 194 ? -4.690 4.844 -14.669 1.00 88.50 194 SER A O 1
ATOM 1494 N N . THR A 1 195 ? -3.094 4.498 -16.206 1.00 89.94 195 THR A N 1
ATOM 1495 C CA . THR A 1 195 ? -3.120 3.037 -16.086 1.00 89.94 195 THR A CA 1
ATOM 1496 C C . THR A 1 195 ? -2.614 2.628 -14.710 1.00 89.94 195 THR A C 1
ATOM 1498 O O . THR A 1 195 ? -1.512 2.988 -14.299 1.00 89.94 195 THR A O 1
ATOM 1501 N N . MET A 1 196 ? -3.419 1.832 -14.016 1.00 91.69 196 MET A N 1
ATOM 1502 C CA . MET A 1 196 ? -3.081 1.269 -12.717 1.00 91.69 196 MET A CA 1
ATOM 1503 C C . MET A 1 196 ? -2.706 -0.205 -12.872 1.00 91.69 196 MET A C 1
ATOM 1505 O O . MET A 1 196 ? -3.160 -0.888 -13.792 1.00 91.69 196 MET A O 1
ATOM 1509 N N . ALA A 1 197 ? -1.871 -0.693 -11.965 1.00 93.75 197 ALA A N 1
ATOM 1510 C CA . ALA A 1 197 ? -1.484 -2.090 -11.866 1.00 93.75 197 ALA A CA 1
ATOM 1511 C C . ALA A 1 197 ? -2.163 -2.731 -10.661 1.00 93.75 197 ALA A C 1
ATOM 1513 O O . ALA A 1 197 ? -2.144 -2.168 -9.567 1.00 93.75 197 ALA A O 1
ATOM 1514 N N . GLU A 1 198 ? -2.674 -3.943 -10.833 1.00 94.88 198 GLU A N 1
ATOM 1515 C CA . GLU A 1 198 ? -2.980 -4.837 -9.725 1.00 94.88 198 GLU A CA 1
ATOM 1516 C C . GLU A 1 198 ? -1.926 -5.933 -9.682 1.00 94.88 198 GLU A C 1
ATOM 1518 O O . GLU A 1 198 ? -1.686 -6.617 -10.676 1.00 94.88 198 GLU A O 1
ATOM 1523 N N . THR A 1 199 ? -1.306 -6.116 -8.520 1.00 96.62 199 THR A N 1
ATOM 1524 C CA . THR A 1 199 ? -0.331 -7.170 -8.271 1.00 96.62 199 THR A CA 1
ATOM 1525 C C . THR A 1 199 ? -0.818 -8.091 -7.162 1.00 96.62 199 THR A C 1
ATOM 1527 O O . THR A 1 199 ? -0.978 -7.673 -6.016 1.00 96.62 199 THR A O 1
ATOM 1530 N N . TRP A 1 200 ? -1.025 -9.364 -7.486 1.00 95.94 200 TRP A N 1
ATOM 1531 C CA . TRP A 1 200 ? -1.505 -10.375 -6.550 1.00 95.94 200 TRP A CA 1
ATOM 1532 C C . TRP A 1 200 ? -0.636 -11.629 -6.624 1.00 95.94 200 TRP A C 1
ATOM 1534 O O . TRP A 1 200 ? -0.410 -12.185 -7.699 1.00 95.94 200 TRP A O 1
ATOM 1544 N N . ASN A 1 201 ? -0.097 -12.059 -5.478 1.00 95.38 201 ASN A N 1
ATOM 1545 C CA . ASN A 1 201 ? 0.820 -13.202 -5.382 1.00 95.38 201 ASN A CA 1
ATOM 1546 C C . ASN A 1 201 ? 1.994 -13.129 -6.398 1.00 95.38 201 ASN A C 1
ATOM 1548 O O . ASN A 1 201 ? 2.397 -14.113 -7.035 1.00 95.38 201 ASN A O 1
ATOM 1552 N N . GLY A 1 202 ? 2.519 -11.914 -6.588 1.00 94.50 202 GLY A N 1
ATOM 1553 C CA . GLY A 1 202 ? 3.593 -11.578 -7.522 1.00 94.50 202 GLY A CA 1
ATOM 1554 C C . GLY A 1 202 ? 3.221 -11.635 -9.006 1.00 94.50 202 GLY A C 1
ATOM 1555 O O . GLY A 1 202 ? 4.133 -11.695 -9.829 1.00 94.50 202 GLY A O 1
ATOM 1556 N N . TRP A 1 203 ? 1.936 -11.690 -9.357 1.00 96.31 203 TRP A N 1
ATOM 1557 C CA . TRP A 1 203 ? 1.441 -11.545 -10.726 1.00 96.31 203 TRP A CA 1
ATOM 1558 C C . TRP A 1 203 ? 0.790 -10.182 -10.899 1.00 96.31 203 TRP A C 1
ATOM 1560 O O . TRP A 1 203 ? -0.121 -9.845 -10.151 1.00 96.31 203 TRP A O 1
ATOM 1570 N N . THR A 1 204 ? 1.247 -9.424 -11.888 1.00 96.38 204 THR A N 1
ATOM 1571 C CA . THR A 1 204 ? 0.800 -8.060 -12.167 1.00 96.38 204 THR A CA 1
ATOM 1572 C C . THR A 1 204 ? 0.007 -8.008 -13.464 1.00 96.38 204 THR A C 1
ATOM 1574 O O . THR A 1 204 ? 0.442 -8.566 -14.470 1.00 96.38 204 THR A O 1
ATOM 1577 N N . HIS A 1 205 ? -1.131 -7.325 -13.458 1.00 94.38 205 HIS A N 1
ATOM 1578 C CA . HIS A 1 205 ? -1.964 -7.083 -14.637 1.00 94.38 205 HIS A CA 1
ATOM 1579 C C . HIS A 1 205 ? -2.623 -5.701 -14.547 1.00 94.38 205 HIS A C 1
ATOM 1581 O O . HIS A 1 205 ? -2.482 -5.008 -13.534 1.00 94.38 205 HIS A O 1
ATOM 1587 N N . VAL A 1 206 ? -3.269 -5.263 -15.629 1.00 92.50 206 VAL A N 1
ATOM 1588 C CA . VAL A 1 206 ? -3.946 -3.959 -15.674 1.00 92.50 206 VAL A CA 1
ATOM 1589 C C . VAL A 1 206 ? -5.095 -3.945 -14.670 1.00 92.50 206 VAL A C 1
ATOM 1591 O O . VAL A 1 206 ? -5.977 -4.797 -14.708 1.00 92.50 206 VAL A O 1
ATOM 1594 N N . TYR A 1 207 ? -5.109 -2.944 -13.794 1.00 87.31 207 TYR A N 1
ATOM 1595 C CA . TYR A 1 207 ? -6.243 -2.695 -12.918 1.00 87.31 207 TYR A CA 1
ATOM 1596 C C . TYR A 1 207 ? -7.303 -1.887 -13.667 1.00 87.31 207 TYR A C 1
ATOM 1598 O O . TYR A 1 207 ? -7.211 -0.665 -13.803 1.00 87.31 207 TYR A O 1
ATOM 1606 N N . GLU A 1 208 ? -8.327 -2.578 -14.153 1.00 73.06 208 GLU A N 1
ATOM 1607 C CA . GLU A 1 208 ? -9.538 -1.945 -14.661 1.00 73.06 208 GLU A CA 1
ATOM 1608 C C . GLU A 1 208 ? -10.441 -1.617 -13.468 1.00 73.06 208 GLU A C 1
ATOM 1610 O O . GLU A 1 208 ? -10.983 -2.512 -12.814 1.00 73.06 208 GLU A O 1
ATOM 1615 N N . LYS A 1 209 ? -10.585 -0.323 -13.150 1.00 59.28 209 LYS A N 1
ATOM 1616 C CA . LYS A 1 209 ? -11.491 0.178 -12.105 1.00 59.28 209 LYS A CA 1
ATOM 1617 C C . LYS A 1 209 ? -12.924 -0.284 -12.433 1.00 59.28 209 LYS A C 1
ATOM 1619 O O . LYS A 1 209 ? -13.620 0.369 -13.204 1.00 59.28 209 LYS A O 1
ATOM 1624 N N . GLY A 1 210 ? -13.331 -1.440 -11.901 1.00 38.25 210 GLY A N 1
ATOM 1625 C CA . GLY A 1 210 ? -14.601 -2.098 -12.240 1.00 38.25 210 GLY A CA 1
ATOM 1626 C C . GLY A 1 210 ? -14.626 -3.632 -12.179 1.00 38.25 210 GLY A C 1
ATOM 1627 O O . GLY A 1 210 ? -15.717 -4.192 -12.218 1.00 38.25 210 GLY A O 1
ATOM 1628 N N . ALA A 1 211 ? -13.495 -4.331 -12.030 1.00 32.06 211 ALA A N 1
ATOM 1629 C CA . ALA A 1 211 ? -13.510 -5.799 -11.901 1.00 32.06 211 ALA A CA 1
ATOM 1630 C C . ALA A 1 211 ? -14.027 -6.324 -10.538 1.00 32.06 211 ALA A C 1
ATOM 1632 O O . ALA A 1 211 ? -14.295 -7.516 -10.417 1.00 32.06 211 ALA A O 1
ATOM 1633 N N . ASP A 1 212 ? -14.232 -5.441 -9.550 1.00 35.44 212 ASP A N 1
ATOM 1634 C CA . ASP A 1 212 ? -14.758 -5.765 -8.211 1.00 35.44 212 ASP A CA 1
ATOM 1635 C C . ASP A 1 212 ? -16.061 -5.009 -7.873 1.00 35.44 212 ASP A C 1
ATOM 1637 O O . ASP A 1 212 ? -16.348 -4.727 -6.710 1.00 35.44 212 ASP A O 1
ATOM 1641 N N . ILE A 1 213 ? -16.873 -4.669 -8.879 1.00 28.41 213 ILE A N 1
ATOM 1642 C CA . ILE A 1 213 ? -18.280 -4.315 -8.646 1.00 28.41 213 ILE A CA 1
ATOM 1643 C C . ILE A 1 213 ? -19.125 -5.535 -9.026 1.00 28.41 213 ILE A C 1
ATOM 1645 O O . ILE A 1 213 ? -19.399 -5.765 -10.204 1.00 28.41 213 ILE A O 1
ATOM 1649 N N . GLN A 1 214 ? -19.525 -6.315 -8.020 1.00 29.27 214 GLN A N 1
ATOM 1650 C CA . GLN A 1 214 ? -20.736 -7.140 -8.070 1.00 29.27 214 GLN A CA 1
ATOM 1651 C C . GLN A 1 214 ? -21.743 -6.611 -7.058 1.00 29.27 214 GLN A C 1
ATOM 1653 O O . GLN A 1 214 ? -21.330 -6.342 -5.909 1.00 29.27 214 GLN A O 1
#